Protein AF-A0A7V4ZW72-F1 (afdb_monomer)

pLDDT: mean 87.63, std 11.14, range [35.91, 98.38]

Mean predicted aligned error: 6.46 Å

Foldseek 3Di:
DPDPDDWDKDKAWAQDDPVAPGTWIAIWTPVLVVVLVVPPPDPQDPDPVRFPDQDWDKAAFCPLCNRQWIFIDGTPPDPQFHADLQRIFGIPQVVLVVCVVVCVVVVHISGAADPVRDGNSQVLVLSLCQCCVVLVVADNPKHKDAQDAFPVRDTFGIWTDDPDLAIETEHEDADDLVVLLVRLVVQLVVLVRSCVVSVHDSPPVVRTAGEYEYQDDNPDVSVVSCVVRVYHYHHDHSRVSRRRD

Solvent-accessible surface area (backbone atoms only — not comparable to full-atom values): 13855 Å² total; per-residue (Å²): 134,83,72,98,69,84,87,57,71,48,75,47,80,41,72,56,49,99,87,46,97,53,68,46,34,38,47,28,34,56,66,48,54,49,51,57,60,69,66,54,78,66,88,65,50,99,45,77,88,54,46,90,44,86,41,78,47,77,48,71,30,63,47,90,59,60,65,43,33,28,36,65,44,58,43,74,59,67,84,85,64,42,77,55,55,82,35,25,21,54,45,68,37,65,67,24,61,78,42,39,73,61,34,52,75,71,74,47,45,48,36,39,37,44,92,81,71,52,40,40,37,48,54,47,49,48,52,45,47,56,73,40,38,51,81,72,78,39,54,86,82,43,46,57,37,72,59,40,68,47,96,89,68,50,66,42,51,31,38,36,40,46,101,63,85,35,38,34,31,36,25,72,35,70,61,59,39,70,48,42,41,52,30,45,57,48,20,56,54,44,35,53,51,53,23,62,77,69,71,48,62,86,84,46,60,92,42,48,39,23,28,31,39,22,53,46,77,42,53,69,71,31,50,55,51,24,58,76,67,66,35,48,80,42,67,42,60,51,58,68,69,47,41,70,102

Nearest PDB structures (foldseek):
  2vld-assembly1_B  TM=4.759E-01  e=1.833E-04  Pyrococcus abyssi
  5gkh-assembly1_B  TM=4.289E-01  e=9.813E-04  Thermococcus kodakarensis KOD1
  3dnx-assembly1_A-2  TM=7.140E-01  e=1.257E-01  Ruegeria pomeroyi
  8y1j-assembly1_B-2  TM=3.472E-01  e=2.230E+00  Pseudomonas aeruginosa PAO1
  8y1j-assembly1_A-2  TM=3.516E-01  e=2.669E+00  Pseudomonas aeruginosa PAO1

Secondary structure (DSSP, 8-state):
---SS---EEEEEE---TT-SS-EEEEEEHHHHHHHHHT---SS-SSGGG-S---EEEEE--STTSSSEEEEEETTPPTT----GGGEEESS-HHHHHTHHHHHHTT--TTTB-TTS-BHHHHHHHHHHHH-GGGGT--TT-EEEEEEE-TTS-EEEEEEE-SSS-EEEEEEE-S-HHHHHHHHHHHHHHHHHHHHHHT--TT-TTSEEEEEEESS--HHHHHHHHHHTT-EEEE--HHHHH---

Structure (mmCIF, N/CA/C/O backbone):
data_AF-A0A7V4ZW72-F1
#
_entry.id   AF-A0A7V4ZW72-F1
#
loop_
_atom_site.group_PDB
_atom_site.id
_atom_site.type_symbol
_atom_site.label_atom_id
_atom_site.label_alt_id
_atom_site.label_comp_id
_atom_site.label_asym_id
_atom_site.label_entity_id
_atom_site.label_seq_id
_atom_site.pdbx_PDB_ins_code
_atom_site.Cartn_x
_atom_site.Cartn_y
_atom_site.Cartn_z
_atom_site.occupancy
_atom_site.B_iso_or_equiv
_atom_site.auth_seq_id
_atom_site.auth_comp_id
_atom_site.auth_asym_id
_atom_site.auth_atom_id
_atom_site.pdbx_PDB_model_num
ATOM 1 N N . MET A 1 1 ? -7.185 25.813 23.900 1.00 35.91 1 MET A N 1
ATOM 2 C CA . MET A 1 1 ? -5.746 25.493 24.014 1.00 35.91 1 MET A CA 1
ATOM 3 C C . MET A 1 1 ? -5.657 24.265 24.909 1.00 35.91 1 MET A C 1
ATOM 5 O O . MET A 1 1 ? -5.829 24.406 26.109 1.00 35.91 1 MET A O 1
ATOM 9 N N . ILE A 1 2 ? -5.572 23.063 24.335 1.00 45.03 2 ILE A N 1
ATOM 10 C CA . ILE A 1 2 ? -5.360 21.838 25.125 1.00 45.03 2 ILE A CA 1
ATOM 11 C C . ILE A 1 2 ? -3.854 21.776 25.425 1.00 45.03 2 ILE A C 1
ATOM 13 O O . ILE A 1 2 ? -3.045 22.105 24.560 1.00 45.03 2 ILE A O 1
ATOM 17 N N . ASN A 1 3 ? -3.528 21.510 26.687 1.00 41.22 3 ASN A N 1
ATOM 18 C CA . ASN A 1 3 ? -2.258 21.771 27.367 1.00 41.22 3 ASN A CA 1
ATOM 19 C C . ASN A 1 3 ? -0.991 21.309 26.619 1.00 41.22 3 ASN A C 1
ATOM 21 O O . ASN A 1 3 ? -0.925 20.194 26.116 1.00 41.22 3 ASN A O 1
ATOM 25 N N . ARG A 1 4 ? 0.058 22.147 26.642 1.00 44.22 4 ARG A N 1
ATOM 26 C CA . ARG A 1 4 ? 1.432 21.846 26.177 1.00 44.22 4 ARG A CA 1
ATOM 27 C C . ARG A 1 4 ? 2.248 21.054 27.215 1.00 44.22 4 ARG A C 1
ATOM 29 O O . ARG A 1 4 ? 3.428 21.323 27.420 1.00 44.22 4 ARG A O 1
ATOM 36 N N . GLY A 1 5 ? 1.620 20.122 27.917 1.00 52.81 5 GLY A N 1
ATOM 37 C CA . GLY A 1 5 ? 2.275 19.358 28.971 1.00 52.81 5 GLY A CA 1
ATOM 38 C C . GLY A 1 5 ? 1.526 18.062 29.204 1.00 52.81 5 GLY A C 1
ATOM 39 O O . GLY A 1 5 ? 0.363 18.114 29.581 1.00 52.81 5 GLY A O 1
ATOM 40 N N . GLU A 1 6 ? 2.233 16.955 28.971 1.00 59.50 6 GLU A N 1
ATOM 41 C CA . GLU A 1 6 ? 1.800 15.550 29.012 1.00 59.50 6 GLU A CA 1
ATOM 42 C C . GLU A 1 6 ? 1.130 15.031 27.726 1.00 59.50 6 GLU A C 1
ATOM 44 O O . GLU A 1 6 ? 0.118 15.534 27.246 1.00 59.50 6 GLU A O 1
ATOM 49 N N . PHE A 1 7 ? 1.767 14.015 27.136 1.00 65.12 7 PHE A N 1
ATOM 50 C CA . PHE A 1 7 ? 1.354 13.361 25.900 1.00 65.12 7 PHE A CA 1
ATOM 51 C C . PHE A 1 7 ? 0.542 12.112 26.248 1.00 65.12 7 PHE A C 1
ATOM 53 O O . PHE A 1 7 ? 1.044 11.216 26.930 1.00 65.12 7 PHE A O 1
ATOM 60 N N . TYR A 1 8 ? -0.707 12.048 25.792 1.00 79.88 8 TYR A N 1
ATOM 61 C CA . TYR A 1 8 ? -1.598 10.931 26.092 1.00 79.88 8 TYR A CA 1
ATOM 62 C C . TYR A 1 8 ? -1.521 9.884 24.981 1.00 79.88 8 TYR A C 1
ATOM 64 O O . TYR A 1 8 ? -1.954 10.121 23.850 1.00 79.88 8 TYR A O 1
ATOM 72 N N . TYR A 1 9 ? -0.972 8.721 25.325 1.00 87.19 9 TYR A N 1
ATOM 73 C CA . TYR A 1 9 ? -1.131 7.504 24.540 1.00 87.19 9 TYR A CA 1
ATOM 74 C C . TYR A 1 9 ? -2.419 6.798 24.959 1.00 87.19 9 TYR A C 1
ATOM 76 O O . TYR A 1 9 ? -2.704 6.655 26.149 1.00 87.19 9 TYR A O 1
ATOM 84 N N . TYR A 1 10 ? -3.163 6.305 23.980 1.00 89.50 10 TYR A N 1
ATOM 85 C CA . TYR A 1 10 ? -4.206 5.315 24.181 1.00 89.50 10 TYR A CA 1
ATOM 86 C C . TYR A 1 10 ? -3.627 3.935 23.915 1.00 89.50 10 TYR A C 1
ATOM 88 O O . TYR A 1 10 ? -2.942 3.726 22.914 1.00 89.50 10 TYR A O 1
ATOM 96 N N . VAL A 1 11 ? -3.921 2.996 24.812 1.00 92.25 11 VAL A N 1
ATOM 97 C CA . VAL A 1 11 ? -3.608 1.580 24.628 1.00 92.25 11 VAL A CA 1
ATOM 98 C C . VAL A 1 11 ? -4.922 0.820 24.604 1.00 92.25 11 VAL A C 1
ATOM 100 O O . VAL A 1 11 ? -5.643 0.772 25.600 1.00 92.25 11 VAL A O 1
ATOM 103 N N . PHE A 1 12 ? -5.232 0.225 23.461 1.00 93.06 12 PHE A N 1
ATOM 104 C CA . PHE A 1 12 ? -6.397 -0.628 23.293 1.00 93.06 12 PHE A CA 1
ATOM 105 C C . PHE A 1 12 ? -5.958 -2.079 23.425 1.00 93.06 12 PHE A C 1
ATOM 107 O O . PHE A 1 12 ? -5.279 -2.600 22.542 1.00 93.06 12 PHE A O 1
ATOM 114 N N . ALA A 1 13 ? -6.336 -2.726 24.527 1.00 92.81 13 ALA A N 1
ATOM 115 C CA . ALA A 1 13 ? -6.187 -4.167 24.671 1.00 92.81 13 ALA A CA 1
ATOM 116 C C . ALA A 1 13 ? -7.267 -4.874 23.843 1.00 92.81 13 ALA A C 1
ATOM 118 O O . ALA A 1 13 ? -8.454 -4.567 23.967 1.00 92.81 13 ALA A O 1
ATOM 119 N N . ILE A 1 14 ? -6.854 -5.823 23.007 1.00 93.12 14 ILE A N 1
ATOM 120 C CA . ILE A 1 14 ? -7.730 -6.593 22.127 1.00 93.12 14 ILE A CA 1
ATOM 121 C C . ILE A 1 14 ? -7.591 -8.060 22.546 1.00 93.12 14 ILE A C 1
ATOM 123 O O . ILE A 1 14 ? -6.702 -8.761 22.056 1.00 93.12 14 ILE A O 1
ATOM 127 N N . PRO A 1 15 ? -8.402 -8.521 23.516 1.00 90.31 15 PRO A N 1
ATOM 128 C CA . PRO A 1 15 ? -8.274 -9.868 24.043 1.00 90.31 15 PRO A CA 1
ATOM 129 C C . PRO A 1 15 ? -8.603 -10.903 22.970 1.00 90.31 15 PRO A C 1
ATOM 131 O O . PRO A 1 15 ? -9.441 -10.688 22.087 1.00 90.31 15 PRO A O 1
ATOM 134 N N . LYS A 1 16 ? -7.974 -12.066 23.091 1.00 87.81 16 LYS A N 1
ATOM 135 C CA . LYS A 1 16 ? -8.224 -13.242 22.277 1.00 87.81 16 LYS A CA 1
ATOM 136 C C . LYS A 1 16 ? -9.682 -13.657 22.432 1.00 87.81 16 LYS A C 1
ATOM 138 O O . LYS A 1 16 ? -10.078 -14.296 23.404 1.00 87.81 16 LYS A O 1
ATOM 143 N N . GLY A 1 17 ? -10.483 -13.310 21.435 1.00 80.06 17 GLY A N 1
ATOM 144 C CA . GLY A 1 17 ? -11.796 -13.904 21.233 1.00 80.06 17 GLY A CA 1
ATOM 145 C C . GLY A 1 17 ? -11.695 -15.239 20.495 1.00 80.06 17 GLY A C 1
ATOM 146 O O . GLY A 1 17 ? -10.620 -15.671 20.080 1.00 80.06 17 GLY A O 1
ATOM 147 N N . HIS A 1 18 ? -12.845 -15.853 20.217 1.00 75.31 18 HIS A N 1
ATOM 148 C CA . HIS A 1 18 ? -12.927 -17.020 19.326 1.00 75.31 18 HIS A CA 1
ATOM 149 C C . HIS A 1 18 ? -12.376 -16.752 17.913 1.00 75.31 18 HIS A C 1
ATOM 151 O O . HIS A 1 18 ? -12.072 -17.688 17.179 1.00 75.31 18 HIS A O 1
ATOM 157 N N . ALA A 1 19 ? -12.264 -15.479 17.530 1.00 77.75 19 ALA A N 1
ATOM 158 C CA . ALA A 1 19 ? -11.923 -15.040 16.187 1.00 77.75 19 ALA A CA 1
ATOM 159 C C . ALA A 1 19 ? -10.424 -14.776 15.946 1.00 77.75 19 ALA A C 1
ATOM 161 O O . ALA A 1 19 ? -10.071 -14.586 14.782 1.00 77.75 19 ALA A O 1
ATOM 162 N N . HIS A 1 20 ? -9.577 -14.746 16.988 1.00 85.94 20 HIS A N 1
ATOM 163 C CA . HIS A 1 20 ? -8.164 -14.334 16.900 1.00 85.94 20 HIS A CA 1
ATOM 164 C C . HIS A 1 20 ? -7.215 -15.405 17.447 1.00 85.94 20 HIS A C 1
ATOM 166 O O . HIS A 1 20 ? -7.566 -16.156 18.365 1.00 85.94 20 HIS A O 1
ATOM 172 N N . ARG A 1 21 ? -5.987 -15.488 16.920 1.00 89.44 21 ARG A N 1
ATOM 173 C CA . ARG A 1 21 ? -5.022 -16.515 17.367 1.00 89.44 21 ARG A CA 1
ATOM 174 C C . ARG A 1 21 ? -4.448 -16.221 18.754 1.00 89.44 21 ARG A C 1
ATOM 176 O O . ARG A 1 21 ? -4.155 -17.163 19.502 1.00 89.44 21 ARG A O 1
ATOM 183 N N . ARG A 1 22 ? -4.320 -14.941 19.113 1.00 93.62 22 ARG A N 1
ATOM 184 C CA . ARG A 1 22 ? -3.733 -14.452 20.371 1.00 93.62 22 ARG A CA 1
ATOM 185 C C . ARG A 1 22 ? -4.327 -13.104 20.794 1.00 93.62 22 ARG A C 1
ATOM 187 O O . ARG A 1 22 ? -5.125 -12.527 20.063 1.00 93.62 22 ARG A O 1
ATOM 194 N N . ASP A 1 23 ? -3.936 -12.644 21.979 1.00 95.00 23 ASP A N 1
ATOM 195 C CA . ASP A 1 23 ? -4.192 -11.274 22.419 1.00 95.00 23 ASP A CA 1
ATOM 196 C C . ASP A 1 23 ? -3.354 -10.305 21.580 1.00 95.00 23 ASP A C 1
ATOM 198 O O . ASP A 1 23 ? -2.205 -10.604 21.239 1.00 95.00 23 ASP A O 1
ATOM 202 N N . HIS A 1 24 ? -3.922 -9.143 21.285 1.00 95.69 24 HIS A N 1
ATOM 203 C CA . HIS A 1 24 ? -3.252 -8.064 20.572 1.00 95.69 24 HIS A CA 1
ATOM 204 C C . HIS A 1 24 ? -3.433 -6.740 21.303 1.00 95.69 24 HIS A C 1
ATOM 206 O O . HIS A 1 24 ? -4.264 -6.604 22.207 1.00 95.69 24 HIS A O 1
ATOM 212 N N . TYR A 1 25 ? -2.681 -5.733 20.880 1.00 94.88 25 TYR A N 1
ATOM 213 C CA . TYR A 1 25 ? -2.920 -4.361 21.305 1.00 94.88 25 TYR A CA 1
ATOM 214 C C . TYR A 1 25 ? -2.681 -3.360 20.179 1.00 94.88 25 TYR A C 1
ATOM 216 O O . TYR A 1 25 ? -1.981 -3.637 19.207 1.00 94.88 25 TYR A O 1
ATOM 224 N N . LEU A 1 26 ? -3.247 -2.168 20.336 1.00 94.75 26 LEU A N 1
ATOM 225 C CA . LEU A 1 26 ? -2.936 -0.998 19.521 1.00 94.75 26 LEU A CA 1
ATOM 226 C C . LEU A 1 26 ? -2.542 0.150 20.442 1.00 94.75 26 LEU A C 1
ATOM 228 O O . LEU A 1 26 ? -3.279 0.465 21.378 1.00 94.75 26 LEU A O 1
ATOM 232 N N . ILE A 1 27 ? -1.412 0.787 20.151 1.00 93.25 27 ILE A N 1
ATOM 233 C CA . ILE A 1 27 ? -1.001 2.039 20.782 1.00 93.25 27 ILE A CA 1
ATOM 234 C C . ILE A 1 27 ? -1.144 3.166 19.767 1.00 93.25 27 ILE A C 1
ATOM 236 O O . ILE A 1 27 ? -0.642 3.072 18.649 1.00 93.25 27 ILE A O 1
ATOM 240 N N . CYS A 1 28 ? -1.802 4.251 20.146 1.00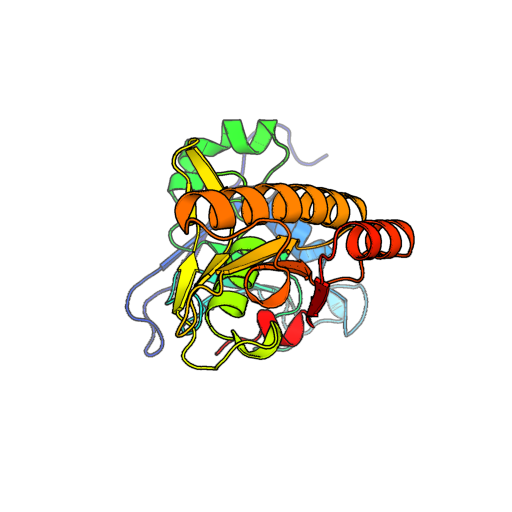 92.19 28 CYS A N 1
ATOM 241 C CA . CYS A 1 28 ? -1.867 5.457 19.328 1.00 92.19 28 CYS A CA 1
ATOM 242 C C . CYS A 1 28 ? -1.850 6.701 20.209 1.00 92.19 28 CYS A C 1
ATOM 244 O O . CYS A 1 28 ? -2.156 6.642 21.399 1.00 92.19 28 CYS A O 1
ATOM 246 N N . ASP A 1 29 ? -1.489 7.836 19.629 1.00 89.75 29 ASP A N 1
ATOM 247 C CA . ASP A 1 29 ? -1.543 9.111 20.329 1.00 89.75 29 ASP A CA 1
ATOM 248 C C . ASP A 1 29 ? -2.902 9.804 20.190 1.00 89.75 29 ASP A C 1
ATOM 250 O O . ASP A 1 29 ? -3.737 9.449 19.353 1.00 89.75 29 ASP A O 1
ATOM 254 N N . TYR A 1 30 ? -3.139 10.792 21.050 1.00 88.69 30 TYR A N 1
ATOM 255 C CA . TYR A 1 30 ? -4.374 11.571 21.037 1.00 88.69 30 TYR A CA 1
ATOM 256 C C . TYR A 1 30 ? -4.639 12.281 19.706 1.00 88.69 30 TYR A C 1
ATOM 258 O O . TYR A 1 30 ? -5.795 12.358 19.286 1.00 88.69 30 TYR A O 1
ATOM 266 N N . LEU A 1 31 ? -3.601 12.799 19.043 1.00 88.12 31 LEU A N 1
ATOM 267 C CA . LEU A 1 31 ? -3.779 13.497 17.772 1.00 88.12 31 LEU A CA 1
ATOM 268 C C . LEU A 1 31 ? -4.248 12.521 16.695 1.00 88.12 31 LEU A C 1
ATOM 270 O O . LEU A 1 31 ? -5.192 12.831 15.981 1.00 88.12 31 LEU A O 1
ATOM 274 N N . GLN A 1 32 ? -3.715 11.301 16.690 1.00 90.44 32 GLN A N 1
ATOM 275 C CA . GLN A 1 32 ? -4.168 10.259 15.784 1.00 90.44 32 GLN A CA 1
ATOM 276 C C . GLN A 1 32 ? -5.644 9.905 15.967 1.00 90.44 32 GLN A C 1
ATOM 278 O O . GLN A 1 32 ? -6.386 9.792 14.990 1.00 90.44 32 GLN A O 1
ATOM 283 N N . VAL A 1 33 ? -6.077 9.714 17.218 1.00 89.62 33 VAL A N 1
ATOM 284 C CA . VAL A 1 33 ? -7.489 9.430 17.511 1.00 89.62 33 VAL A CA 1
ATOM 285 C C . VAL A 1 33 ? -8.349 10.599 17.049 1.00 89.62 33 VAL A C 1
ATOM 287 O O . VAL A 1 33 ? -9.372 10.386 16.406 1.00 89.62 33 VAL A O 1
ATOM 290 N N . ARG A 1 34 ? -7.924 11.834 17.329 1.00 87.56 34 ARG A N 1
ATOM 291 C CA . ARG A 1 34 ? -8.625 13.037 16.877 1.00 87.56 34 ARG A CA 1
ATOM 292 C C . ARG A 1 34 ? -8.750 13.073 15.355 1.00 87.56 34 ARG A C 1
ATOM 294 O O . ARG A 1 34 ? -9.844 13.349 14.875 1.00 87.56 34 ARG A O 1
ATOM 301 N N . ASP A 1 35 ? -7.689 12.783 14.615 1.00 89.62 35 ASP A N 1
ATOM 302 C CA . ASP A 1 35 ? -7.711 12.814 13.152 1.00 89.62 35 ASP A CA 1
ATOM 303 C C . ASP A 1 35 ? -8.664 11.758 12.586 1.00 89.62 35 ASP A C 1
ATOM 305 O O . ASP A 1 35 ? -9.499 12.078 11.740 1.00 89.62 35 ASP A O 1
ATOM 309 N N . TRP A 1 36 ? -8.657 10.537 13.133 1.00 90.38 36 TRP A N 1
ATOM 310 C CA . TRP A 1 36 ? -9.634 9.510 12.756 1.00 90.38 36 TRP A CA 1
ATOM 311 C C . TRP A 1 36 ? -11.072 9.936 13.049 1.00 90.38 36 TRP A C 1
ATOM 313 O O . TRP A 1 36 ? -11.954 9.738 12.214 1.00 90.38 36 TRP A O 1
ATOM 323 N N . VAL A 1 37 ? -11.317 10.546 14.211 1.00 85.31 37 VAL A N 1
ATOM 324 C CA . VAL A 1 37 ? -12.642 11.058 14.591 1.00 85.31 37 VAL A CA 1
ATOM 325 C C . VAL A 1 37 ? -13.091 12.185 13.663 1.00 85.31 37 VAL A C 1
ATOM 327 O O . VAL A 1 37 ? -14.268 12.257 13.331 1.00 85.31 37 VAL A O 1
ATOM 330 N N . LEU A 1 38 ? -12.183 13.056 13.222 1.00 84.75 38 LEU A N 1
ATOM 331 C CA . LEU A 1 38 ? -12.505 14.146 12.297 1.00 84.75 38 LEU A CA 1
ATOM 332 C C . LEU A 1 38 ? -12.740 13.657 10.861 1.00 84.75 38 LEU A C 1
ATOM 334 O O . LEU A 1 38 ? -13.494 14.290 10.128 1.00 84.75 38 LEU A O 1
ATOM 338 N N . GLU A 1 39 ? -12.146 12.528 10.471 1.00 86.38 39 GLU A N 1
ATOM 339 C CA . GLU A 1 39 ? -12.379 11.878 9.174 1.00 86.38 39 GLU A CA 1
ATOM 340 C C . GLU A 1 39 ? -13.722 11.127 9.104 1.00 86.38 39 GLU A C 1
ATOM 342 O O . GLU A 1 39 ? -14.138 10.679 8.034 1.00 86.38 39 GLU A O 1
ATOM 347 N N . PHE A 1 40 ? -14.417 10.978 10.237 1.00 78.06 40 PHE A N 1
ATOM 348 C CA . PHE A 1 40 ? -15.747 10.373 10.309 1.00 78.06 40 PHE A CA 1
ATOM 349 C C . PHE A 1 40 ? -16.689 11.057 9.311 1.00 78.06 40 PHE A C 1
ATOM 351 O O . PHE A 1 40 ? -17.122 12.193 9.520 1.00 78.06 40 PHE A O 1
ATOM 358 N N . ALA A 1 41 ? -17.006 10.368 8.206 1.00 65.38 41 ALA A N 1
ATOM 359 C CA . ALA A 1 41 ? -18.058 10.831 7.314 1.00 65.38 41 ALA A CA 1
ATOM 360 C C . ALA A 1 41 ? -19.369 10.543 8.003 1.00 65.38 41 ALA A C 1
ATOM 362 O O . ALA A 1 41 ? -19.807 9.404 8.062 1.00 65.38 41 ALA A O 1
ATOM 363 N N . ASP A 1 42 ? -19.943 11.610 8.509 1.00 66.62 42 ASP A N 1
ATOM 364 C CA . ASP A 1 42 ? -21.162 11.661 9.266 1.00 66.62 42 ASP A CA 1
ATOM 365 C C . ASP A 1 42 ? -22.389 11.135 8.485 1.00 66.62 42 ASP A C 1
ATOM 367 O O . ASP A 1 42 ? -22.925 11.851 7.632 1.00 66.62 42 ASP A O 1
ATOM 371 N N . PRO A 1 43 ? -22.866 9.901 8.758 1.00 65.00 43 PRO A N 1
ATOM 372 C CA . PRO A 1 43 ? -24.025 9.367 8.054 1.00 65.00 43 PRO A CA 1
ATOM 373 C C . PRO A 1 43 ? -25.368 9.892 8.594 1.00 65.00 43 PRO A C 1
ATOM 375 O O . PRO A 1 43 ? -26.388 9.655 7.950 1.00 65.00 43 PRO A O 1
ATOM 378 N N . LEU A 1 44 ? -25.402 10.564 9.758 1.00 67.44 44 LEU A N 1
ATOM 379 C CA . LEU A 1 44 ? -26.644 10.880 10.492 1.00 67.44 44 LEU A CA 1
ATOM 380 C C . LEU A 1 44 ? -26.785 12.351 10.949 1.00 67.44 44 LEU A C 1
ATOM 382 O O . LEU A 1 44 ? -27.856 12.728 11.419 1.00 67.44 44 LEU A O 1
ATOM 386 N N . GLY A 1 45 ? -25.762 13.194 10.808 1.00 65.50 45 GLY A N 1
ATOM 387 C CA . GLY A 1 45 ? -25.721 14.605 11.219 1.00 65.50 45 GLY A CA 1
ATOM 388 C C . GLY A 1 45 ? -24.513 14.970 12.111 1.00 65.50 45 GLY A C 1
ATOM 389 O O . GLY A 1 45 ? -24.088 14.195 12.966 1.00 65.50 45 GLY A O 1
ATOM 390 N N . LYS A 1 46 ? -23.945 16.180 11.930 1.00 62.75 46 LYS A N 1
ATOM 391 C CA . LYS A 1 46 ? -22.602 16.577 12.438 1.00 62.75 46 LYS A CA 1
ATOM 392 C C . LYS A 1 46 ? -22.521 16.770 13.957 1.00 62.75 46 LYS A C 1
ATOM 394 O O . LYS A 1 46 ? -21.531 17.277 14.480 1.00 62.75 46 LYS A O 1
ATOM 399 N N . ASP A 1 47 ? -23.587 16.423 14.659 1.00 67.44 47 ASP A N 1
ATOM 400 C CA . ASP A 1 47 ? -23.725 16.549 16.099 1.00 67.44 47 ASP A CA 1
ATOM 401 C C . ASP A 1 47 ? -23.714 15.146 16.713 1.00 67.44 47 ASP A C 1
ATOM 403 O O . ASP A 1 47 ? -24.477 14.287 16.276 1.00 67.44 47 ASP A O 1
ATOM 407 N N . HIS A 1 48 ? -22.903 14.935 17.756 1.00 64.62 48 HIS A N 1
ATOM 408 C CA . HIS A 1 48 ? -22.871 13.712 18.571 1.00 64.62 48 HIS A CA 1
ATOM 409 C C . HIS A 1 48 ? -24.262 13.222 19.004 1.00 64.62 48 HIS A C 1
ATOM 411 O O . HIS A 1 48 ? -24.461 12.026 19.181 1.00 64.62 48 HIS A O 1
ATOM 417 N N . LYS A 1 49 ? -25.241 14.126 19.138 1.00 70.25 49 LYS A N 1
ATOM 418 C CA . LYS A 1 49 ? -26.641 13.793 19.456 1.00 70.25 49 LYS A CA 1
ATOM 419 C C . LYS A 1 49 ? -27.375 13.027 18.353 1.00 70.25 49 LYS A C 1
ATOM 421 O O . LYS A 1 49 ? -28.411 12.428 18.624 1.00 70.25 49 LYS A O 1
ATOM 426 N N . SER A 1 50 ? -26.871 13.081 17.124 1.00 73.00 50 SER A N 1
ATOM 427 C CA . SER A 1 50 ? -27.457 12.412 15.955 1.00 73.00 50 SER A CA 1
ATOM 428 C C . SER A 1 50 ? -27.067 10.936 15.878 1.00 73.00 50 SER A C 1
ATOM 430 O O . SER A 1 50 ? -27.634 10.197 15.077 1.00 73.00 50 SER A O 1
ATOM 432 N N . HIS A 1 51 ? -26.122 10.509 16.720 1.00 70.38 51 HIS A N 1
ATOM 433 C CA . HIS A 1 51 ? -25.536 9.176 16.697 1.00 70.38 51 HIS A CA 1
ATOM 434 C C . HIS A 1 51 ? -25.917 8.413 17.961 1.00 70.38 51 HIS A C 1
ATOM 436 O O . HIS A 1 51 ? -25.830 8.936 19.074 1.00 70.38 51 HIS A O 1
ATOM 442 N N . LYS A 1 52 ? -26.377 7.174 17.793 1.00 72.19 52 LYS A N 1
ATOM 443 C CA . LYS A 1 52 ? -26.849 6.328 18.898 1.00 72.19 52 LYS A CA 1
ATOM 444 C C . LYS A 1 52 ? -25.700 5.596 19.577 1.00 72.19 52 LYS A C 1
ATOM 446 O O . LYS A 1 52 ? -25.737 5.433 20.795 1.00 72.19 52 LYS A O 1
ATOM 451 N N . ASP A 1 53 ? -24.683 5.192 18.819 1.00 70.12 53 ASP A N 1
ATOM 452 C CA . ASP A 1 53 ? -23.508 4.498 19.328 1.00 70.12 53 ASP A CA 1
ATOM 453 C C . ASP A 1 53 ? -22.235 5.302 19.040 1.00 70.12 53 ASP A C 1
ATOM 455 O O . ASP A 1 53 ? -21.575 5.166 18.016 1.00 70.12 53 ASP A O 1
ATOM 459 N N . TRP A 1 54 ? -21.804 6.104 20.015 1.00 75.06 54 TRP A N 1
ATOM 460 C CA . TRP A 1 54 ? -20.499 6.774 19.970 1.00 75.06 54 TRP A CA 1
ATOM 461 C C . TRP A 1 54 ? -19.375 5.830 20.420 1.00 75.06 54 TRP A C 1
ATOM 463 O O . TRP A 1 54 ? -18.733 6.032 21.452 1.00 75.06 54 TRP A O 1
ATOM 473 N N . ARG A 1 55 ? -19.193 4.723 19.688 1.00 80.44 55 ARG A N 1
ATOM 474 C CA . ARG A 1 55 ? -18.267 3.640 20.054 1.00 80.44 55 ARG A CA 1
ATOM 475 C C . ARG A 1 55 ? -17.075 3.574 19.110 1.00 80.44 55 ARG A C 1
ATOM 477 O O . ARG A 1 55 ? -17.235 3.536 17.893 1.00 80.44 55 ARG A O 1
ATOM 484 N N . ALA A 1 56 ? -15.884 3.478 19.692 1.00 85.44 56 ALA A N 1
ATOM 485 C CA . ALA A 1 56 ? -14.699 3.032 18.976 1.00 85.44 56 ALA A CA 1
ATOM 486 C C . ALA A 1 56 ? -14.697 1.504 18.890 1.00 85.44 56 ALA A C 1
ATOM 488 O O . ALA A 1 56 ? -14.993 0.819 19.872 1.00 85.44 56 ALA A O 1
ATOM 489 N N . SER A 1 57 ? -14.323 0.966 17.737 1.00 88.94 57 SER A N 1
ATOM 490 C CA . SER A 1 57 ? -14.112 -0.471 17.566 1.00 88.94 57 SER A CA 1
ATOM 491 C C . SER A 1 57 ? -12.908 -0.724 16.677 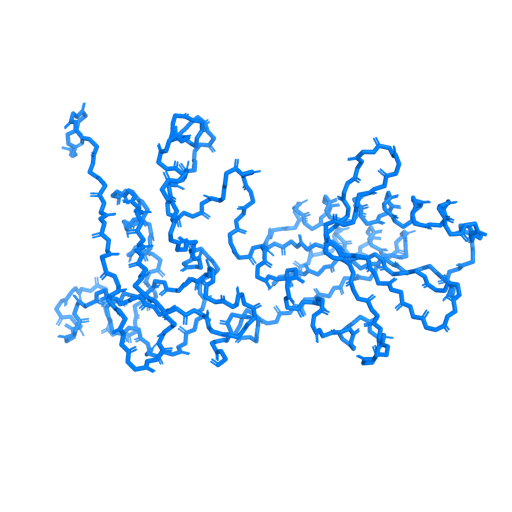1.00 88.94 57 SER A C 1
ATOM 493 O O . SER A 1 57 ? -12.752 -0.064 15.651 1.00 88.94 57 SER A O 1
ATOM 495 N N . ILE A 1 58 ? -12.092 -1.706 17.049 1.00 91.75 58 ILE A N 1
ATOM 496 C CA . ILE A 1 58 ? -10.919 -2.124 16.284 1.00 91.75 58 ILE A CA 1
ATOM 497 C C . ILE A 1 58 ? -11.200 -3.512 15.722 1.00 91.75 58 ILE A C 1
ATOM 499 O O . ILE A 1 58 ? -11.517 -4.433 16.472 1.00 91.75 58 ILE A O 1
ATOM 503 N N . THR A 1 59 ? -11.100 -3.657 14.403 1.00 92.25 59 THR A N 1
ATOM 504 C CA . THR A 1 59 ? -11.307 -4.941 13.719 1.00 92.25 59 THR A CA 1
ATOM 505 C C . THR A 1 59 ? -9.982 -5.444 13.172 1.00 92.25 59 THR A C 1
ATOM 507 O O . THR A 1 59 ? -9.388 -4.782 12.330 1.00 92.25 59 THR A O 1
ATOM 510 N N . ILE A 1 60 ? -9.513 -6.600 13.639 1.00 92.88 60 ILE A N 1
ATOM 511 C CA . ILE A 1 60 ? -8.256 -7.206 13.174 1.00 92.88 60 ILE A CA 1
ATOM 512 C C . ILE A 1 60 ? -8.463 -7.846 11.795 1.00 92.88 60 ILE A C 1
ATOM 514 O O . ILE A 1 60 ? -9.413 -8.608 11.604 1.00 92.88 60 ILE A O 1
ATOM 518 N N . ASP A 1 61 ? -7.555 -7.579 10.853 1.00 91.75 61 ASP A N 1
ATOM 519 C CA . ASP A 1 61 ? -7.511 -8.282 9.570 1.00 91.75 61 ASP A CA 1
ATOM 520 C C . ASP A 1 61 ? -6.901 -9.672 9.743 1.00 91.75 61 ASP A C 1
ATOM 522 O O . ASP A 1 61 ? -5.775 -9.829 10.213 1.00 91.75 61 ASP A O 1
ATOM 526 N N . ARG A 1 62 ? -7.633 -10.693 9.307 1.00 89.19 62 ARG A N 1
ATOM 527 C CA . ARG A 1 62 ? -7.238 -12.102 9.421 1.00 89.19 62 ARG A CA 1
ATOM 528 C C . ARG A 1 62 ? -6.879 -12.727 8.076 1.00 89.19 62 ARG A C 1
ATOM 530 O O . ARG A 1 62 ? -6.392 -13.856 8.057 1.00 89.19 62 ARG A O 1
ATOM 537 N N . GLY A 1 63 ? -7.115 -12.013 6.979 1.00 89.00 63 GLY A N 1
ATOM 538 C CA . GLY A 1 63 ? -6.836 -12.481 5.631 1.00 89.00 63 GLY A CA 1
ATOM 539 C C . GLY A 1 63 ? -5.485 -11.983 5.148 1.00 89.00 63 GLY A C 1
ATOM 540 O O . GLY A 1 63 ? -4.458 -12.596 5.444 1.00 89.00 63 GLY A O 1
ATOM 541 N N . ILE A 1 64 ? -5.494 -10.862 4.424 1.00 88.25 64 ILE A N 1
ATOM 542 C CA . ILE A 1 64 ? -4.346 -10.348 3.665 1.00 88.25 64 ILE A CA 1
ATOM 543 C C . ILE A 1 64 ? -3.113 -10.166 4.562 1.00 88.25 64 ILE A C 1
ATOM 545 O O . ILE A 1 64 ? -2.036 -10.662 4.229 1.00 88.25 64 ILE A O 1
ATOM 549 N N . SER A 1 65 ? -3.262 -9.521 5.724 1.00 89.19 65 SER A N 1
ATOM 550 C CA . SER A 1 65 ? -2.140 -9.211 6.626 1.00 89.19 65 SER A CA 1
ATOM 551 C C . SER A 1 65 ? -1.830 -10.288 7.673 1.00 89.19 65 SER A C 1
ATOM 553 O O . SER A 1 65 ? -0.815 -10.178 8.363 1.00 89.19 65 SER A O 1
ATOM 555 N N . LYS A 1 66 ? -2.658 -11.338 7.796 1.00 90.44 66 LYS A N 1
ATOM 556 C CA . LYS A 1 66 ? -2.507 -12.425 8.787 1.00 90.44 66 LYS A CA 1
ATOM 557 C C . LYS A 1 66 ? -2.365 -11.924 10.237 1.00 90.44 66 LYS A C 1
ATOM 559 O O . LYS A 1 66 ? -1.414 -12.300 10.922 1.00 90.44 66 LYS A O 1
ATOM 564 N N . GLU A 1 67 ? -3.307 -11.105 10.702 1.00 92.44 67 GLU A N 1
ATOM 565 C CA . GLU A 1 67 ? -3.321 -10.516 12.054 1.00 92.44 67 GLU A CA 1
ATOM 566 C C . GLU A 1 67 ? -2.101 -9.621 12.329 1.00 92.44 67 GLU A C 1
ATOM 568 O O . GLU A 1 67 ? -1.509 -9.653 13.406 1.00 92.44 67 GLU A O 1
ATOM 573 N N . ARG A 1 68 ? -1.691 -8.825 11.333 1.00 92.00 68 ARG A N 1
ATOM 574 C CA . ARG A 1 68 ? -0.677 -7.764 11.506 1.00 92.00 68 ARG A CA 1
ATOM 575 C C . ARG A 1 68 ? -1.264 -6.362 11.421 1.00 92.00 68 ARG A C 1
ATOM 577 O O . ARG A 1 68 ? -0.667 -5.421 11.942 1.00 92.00 68 ARG A O 1
ATOM 584 N N . GLN A 1 69 ? -2.426 -6.234 10.788 1.00 93.69 69 GLN A N 1
ATOM 585 C CA . GLN A 1 69 ? -3.136 -4.975 10.627 1.00 93.69 69 GLN A CA 1
ATOM 586 C C . GLN A 1 69 ? -4.526 -5.050 11.252 1.00 93.69 69 GLN A C 1
ATOM 588 O O . GLN A 1 69 ? -5.115 -6.123 11.403 1.00 93.69 69 GLN A O 1
ATOM 593 N N . ALA A 1 70 ? -5.065 -3.889 11.592 1.00 93.50 70 ALA A N 1
ATOM 594 C CA . ALA A 1 70 ? -6.440 -3.718 12.017 1.00 93.50 70 ALA A CA 1
ATOM 595 C C . ALA A 1 70 ? -7.032 -2.441 11.419 1.00 93.50 70 ALA A C 1
ATOM 597 O O . ALA A 1 70 ? -6.317 -1.616 10.857 1.00 93.50 70 ALA A O 1
ATOM 598 N N . TYR A 1 71 ? -8.342 -2.282 11.565 1.00 93.69 71 TYR A N 1
ATOM 599 C CA . TYR A 1 71 ? -9.073 -1.093 11.159 1.00 93.69 71 TYR A CA 1
ATOM 600 C C . TYR A 1 71 ? -9.750 -0.432 12.348 1.00 93.69 71 TYR A C 1
ATOM 602 O O . TYR A 1 71 ? -10.475 -1.094 13.101 1.00 93.69 71 TYR A O 1
ATOM 610 N N . PHE A 1 72 ? -9.534 0.873 12.493 1.00 93.12 72 PHE A N 1
ATOM 611 C CA . PHE A 1 72 ? -10.222 1.698 13.476 1.00 93.12 72 PHE A CA 1
ATOM 612 C C . PHE A 1 72 ? -11.539 2.237 12.903 1.00 93.12 72 PHE A C 1
ATOM 614 O O . PHE A 1 72 ? -11.562 2.962 11.909 1.00 93.12 72 PHE A O 1
ATOM 621 N N . ARG A 1 73 ? -12.649 1.911 13.562 1.00 90.50 73 ARG A N 1
ATOM 622 C CA . ARG A 1 73 ? -13.993 2.419 13.254 1.00 90.50 73 ARG A CA 1
ATOM 623 C C . ARG A 1 73 ? -14.474 3.310 14.394 1.00 90.50 73 ARG A C 1
ATOM 625 O O . ARG A 1 73 ? -14.266 2.974 15.564 1.00 90.50 73 ARG A O 1
ATOM 632 N N . TRP A 1 74 ? -15.172 4.389 14.048 1.00 87.44 74 TRP A N 1
ATOM 633 C CA . TRP A 1 74 ? -15.724 5.339 15.012 1.00 87.44 74 TRP A CA 1
ATOM 634 C C . TRP A 1 74 ? -17.230 5.554 14.830 1.00 87.44 74 TRP A C 1
ATOM 636 O O . TRP A 1 74 ? -17.733 5.597 13.709 1.00 87.44 74 TRP A O 1
ATOM 646 N N . GLY A 1 75 ? -17.945 5.732 15.941 1.00 84.94 75 GLY A N 1
ATOM 647 C CA . GLY A 1 75 ? -19.348 6.146 15.940 1.00 84.94 75 GLY A CA 1
ATOM 648 C C . GLY A 1 75 ? -20.288 5.108 15.320 1.00 84.94 75 GLY A C 1
ATOM 649 O O . GLY A 1 75 ? -20.130 3.903 15.541 1.00 84.94 75 GLY A O 1
ATOM 650 N N . ASP A 1 76 ? -21.235 5.592 14.512 1.00 83.31 76 ASP A N 1
ATOM 651 C CA . ASP A 1 76 ? -22.272 4.809 13.820 1.00 83.31 76 ASP A CA 1
ATOM 652 C C . ASP A 1 76 ? -21.864 4.365 12.398 1.00 83.31 76 ASP A C 1
ATOM 654 O O . ASP A 1 76 ? -22.707 3.957 11.600 1.00 83.31 76 ASP A O 1
ATOM 658 N N . GLU A 1 77 ? -20.572 4.401 12.052 1.00 84.25 77 GLU A N 1
ATOM 659 C CA . GLU A 1 77 ? -20.080 3.866 10.770 1.00 84.25 77 GLU A CA 1
ATOM 660 C C . GLU A 1 77 ? -20.547 2.412 10.548 1.00 84.25 77 GLU A C 1
ATOM 662 O O . GLU A 1 77 ? -20.648 1.642 11.502 1.00 84.25 77 GLU A O 1
ATOM 667 N N . PRO A 1 78 ? -20.826 1.948 9.325 1.00 83.00 78 PRO A N 1
ATOM 668 C CA . PRO A 1 78 ? -21.201 0.550 9.131 1.00 83.00 78 PRO A CA 1
ATOM 669 C C . PRO A 1 78 ? -20.102 -0.412 9.615 1.00 83.00 78 PRO A C 1
ATOM 671 O O . PRO A 1 78 ? -18.928 -0.272 9.269 1.00 83.00 78 PRO A O 1
ATOM 674 N N . ALA A 1 79 ? -20.472 -1.401 10.432 1.00 82.75 79 ALA A N 1
ATOM 675 C CA . ALA A 1 79 ? -19.537 -2.441 10.852 1.00 82.75 79 ALA A CA 1
ATOM 676 C C . ALA A 1 79 ? -19.114 -3.300 9.648 1.00 82.75 79 ALA A C 1
ATOM 678 O O . ALA A 1 79 ? -19.924 -3.601 8.774 1.00 82.75 79 ALA A O 1
ATOM 679 N N . GLY A 1 80 ? -17.841 -3.705 9.606 1.00 81.75 80 GLY A N 1
ATOM 680 C CA . GLY A 1 80 ? -17.306 -4.537 8.522 1.00 81.75 80 GLY A CA 1
ATOM 681 C C . GLY A 1 80 ? -17.017 -3.796 7.211 1.00 81.75 80 GLY A C 1
ATOM 682 O O . GLY A 1 80 ? -16.578 -4.432 6.258 1.00 81.75 80 GLY A O 1
ATOM 683 N N . ILE A 1 81 ? -17.205 -2.473 7.153 1.00 85.75 81 ILE A N 1
ATOM 684 C CA . ILE A 1 81 ? -16.814 -1.657 5.998 1.00 85.75 81 ILE A CA 1
ATOM 685 C C . ILE A 1 81 ? -15.529 -0.906 6.329 1.00 85.75 81 ILE A C 1
ATOM 687 O O . ILE A 1 81 ? -15.487 -0.113 7.267 1.00 85.75 81 ILE A O 1
ATOM 691 N N . TRP A 1 82 ? -14.474 -1.165 5.560 1.00 90.31 82 TRP A N 1
ATOM 692 C CA . TRP A 1 82 ? -13.192 -0.479 5.691 1.00 90.31 82 TRP A CA 1
ATOM 693 C C . TRP A 1 82 ? -13.077 0.519 4.545 1.00 90.31 82 TRP A C 1
ATOM 695 O O . TRP A 1 82 ? -12.979 0.131 3.385 1.00 90.31 82 TRP A O 1
ATOM 705 N N . LYS A 1 83 ? -13.160 1.811 4.865 1.00 88.31 83 LYS A N 1
ATOM 706 C CA . LYS A 1 83 ? -13.252 2.882 3.858 1.00 88.31 83 LYS A CA 1
ATOM 707 C C . LYS A 1 83 ? -12.027 3.789 3.816 1.00 88.31 83 LYS A C 1
ATOM 709 O O . LYS A 1 83 ? -11.693 4.326 2.767 1.00 88.31 83 LYS A O 1
ATOM 714 N N . TYR A 1 84 ? -11.390 3.973 4.965 1.00 90.38 84 TYR A N 1
ATOM 715 C CA . TYR A 1 84 ? -10.389 5.013 5.186 1.00 90.38 84 TYR A CA 1
ATOM 716 C C . TYR A 1 84 ? -8.993 4.395 5.290 1.00 90.38 84 TYR A C 1
ATOM 718 O O . TYR A 1 84 ? -8.710 3.749 6.300 1.00 90.38 84 TYR A O 1
ATOM 726 N N . PRO A 1 85 ? -8.116 4.565 4.282 1.00 91.38 85 PRO A N 1
ATOM 727 C CA . PRO A 1 85 ? -6.759 4.017 4.320 1.00 91.38 85 PRO A CA 1
ATOM 728 C C . PRO A 1 85 ? -5.970 4.460 5.565 1.00 91.38 85 PRO A C 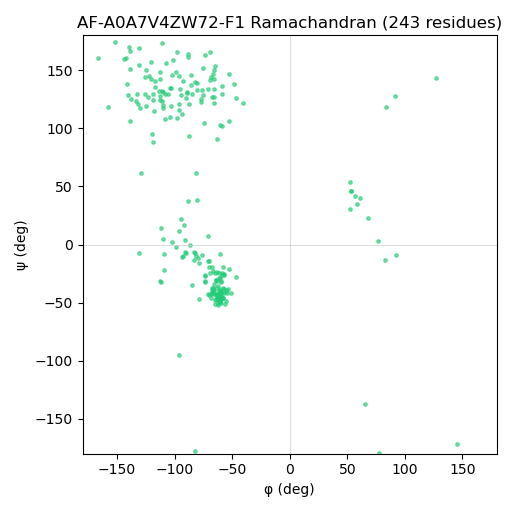1
ATOM 730 O O . PRO A 1 85 ? -5.315 3.648 6.211 1.00 91.38 85 PRO A O 1
ATOM 733 N N . SER A 1 86 ? -6.120 5.721 5.968 1.00 90.56 86 SER A N 1
ATOM 734 C CA . SER A 1 86 ? -5.584 6.331 7.200 1.00 90.56 86 SER A CA 1
ATOM 735 C C . SER A 1 86 ? -5.922 5.579 8.496 1.00 90.56 86 SER A C 1
ATOM 737 O O . SER A 1 86 ? -5.253 5.775 9.510 1.00 90.56 86 SER A O 1
ATOM 739 N N . ARG A 1 87 ? -6.971 4.749 8.495 1.00 91.94 87 ARG A N 1
ATOM 740 C CA . ARG A 1 87 ? -7.454 3.992 9.660 1.00 91.94 87 ARG A CA 1
ATOM 741 C C . ARG A 1 87 ? -7.047 2.528 9.644 1.00 91.94 87 ARG A C 1
ATOM 743 O O . ARG A 1 87 ? -7.437 1.782 10.544 1.00 91.94 87 ARG A O 1
ATOM 750 N N . ILE A 1 88 ? -6.283 2.120 8.636 1.00 93.00 88 ILE A N 1
ATOM 751 C CA . ILE A 1 88 ? -5.544 0.864 8.658 1.00 93.00 88 ILE A CA 1
ATOM 752 C C . ILE A 1 88 ? -4.324 1.089 9.542 1.00 93.00 88 ILE A C 1
ATOM 754 O O . ILE A 1 88 ? -3.530 1.996 9.303 1.00 93.00 88 ILE A O 1
ATOM 758 N N . VAL A 1 89 ? -4.198 0.277 10.583 1.00 93.00 89 VAL A N 1
ATOM 759 C CA . VAL A 1 89 ? -3.202 0.455 11.640 1.00 93.00 89 VAL A CA 1
ATOM 760 C C . VAL A 1 89 ? -2.462 -0.836 11.912 1.00 93.00 89 VAL A C 1
ATOM 762 O O . VAL A 1 89 ? -2.994 -1.930 11.711 1.00 93.00 89 VAL A O 1
ATOM 765 N N . ARG A 1 90 ? -1.240 -0.711 12.424 1.00 93.69 90 ARG A N 1
ATOM 766 C CA . ARG A 1 90 ? -0.436 -1.852 12.843 1.00 93.69 90 ARG A CA 1
ATOM 767 C C . ARG A 1 90 ? -0.811 -2.222 14.267 1.00 93.69 90 ARG A C 1
ATOM 769 O O . ARG A 1 90 ? -0.793 -1.364 15.147 1.00 93.69 90 ARG A O 1
ATOM 776 N N . ILE A 1 91 ? -1.101 -3.496 14.498 1.00 93.81 91 ILE A N 1
ATOM 777 C CA . ILE A 1 91 ? -1.256 -4.020 15.858 1.00 93.81 91 ILE A CA 1
ATOM 778 C C . ILE A 1 91 ? 0.090 -4.492 16.405 1.00 93.81 91 ILE A C 1
ATOM 780 O O . ILE A 1 91 ? 1.043 -4.719 15.657 1.00 93.81 91 ILE A O 1
ATOM 784 N N . ASP A 1 92 ? 0.174 -4.622 17.723 1.00 94.50 92 ASP A N 1
ATOM 785 C CA . ASP A 1 92 ? 1.385 -4.977 18.460 1.00 94.50 92 ASP A CA 1
ATOM 786 C C . ASP A 1 92 ? 2.541 -3.974 18.212 1.00 94.50 92 ASP A C 1
ATOM 788 O O . ASP A 1 92 ? 3.719 -4.329 18.167 1.00 94.50 92 ASP A O 1
ATOM 792 N N . ASN A 1 93 ? 2.201 -2.689 18.046 1.00 92.50 93 ASN A N 1
ATOM 793 C CA . ASN A 1 93 ? 3.072 -1.610 17.551 1.00 92.50 93 ASN A CA 1
ATOM 794 C C . ASN A 1 93 ? 3.891 -0.882 18.638 1.00 92.50 93 ASN A C 1
ATOM 796 O O . ASN A 1 93 ? 4.090 0.334 18.585 1.00 92.50 93 ASN A O 1
ATOM 800 N N . ILE A 1 94 ? 4.381 -1.604 19.647 1.00 90.81 94 ILE A N 1
ATOM 801 C CA . ILE A 1 94 ? 5.169 -0.991 20.739 1.00 90.81 94 ILE A CA 1
ATOM 802 C C . ILE A 1 94 ? 6.462 -0.337 20.231 1.00 90.81 94 ILE A C 1
ATOM 804 O O . ILE A 1 94 ? 6.935 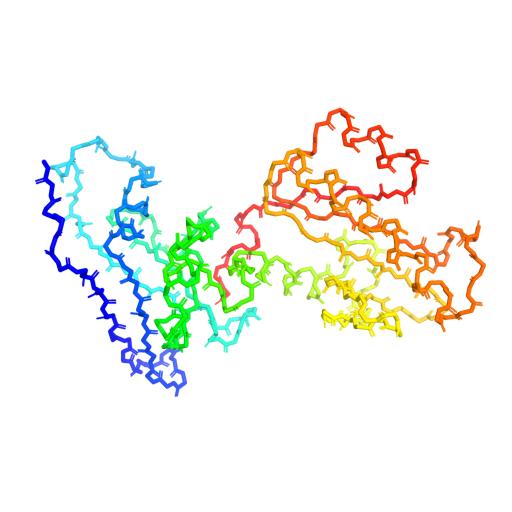0.654 20.786 1.00 90.81 94 ILE A O 1
ATOM 808 N N . ASP A 1 95 ? 7.016 -0.856 19.139 1.00 87.81 95 ASP A N 1
ATOM 809 C CA . ASP A 1 95 ? 8.196 -0.322 18.470 1.00 87.81 95 ASP A CA 1
ATOM 810 C C . ASP A 1 95 ? 7.975 1.087 17.899 1.00 87.81 95 ASP A C 1
ATOM 812 O O . ASP A 1 95 ? 8.914 1.888 17.895 1.00 87.81 95 ASP A O 1
ATOM 816 N N . SER A 1 96 ? 6.747 1.433 17.496 1.00 85.31 96 SER A N 1
ATOM 817 C CA . SER A 1 96 ? 6.404 2.796 17.064 1.00 85.31 96 SER A CA 1
ATOM 818 C C . SER A 1 96 ? 6.501 3.803 18.216 1.00 85.31 96 SER A C 1
ATOM 820 O O . SER A 1 96 ? 6.942 4.932 18.009 1.00 85.31 96 SER A O 1
ATOM 822 N N . VAL A 1 97 ? 6.186 3.390 19.450 1.00 85.94 97 VAL A N 1
ATOM 823 C CA . VAL A 1 97 ? 6.332 4.241 20.648 1.00 85.94 97 VAL A CA 1
ATOM 824 C C . VAL A 1 97 ? 7.802 4.512 20.946 1.00 85.94 97 VAL A C 1
ATOM 826 O O . VAL A 1 97 ? 8.177 5.641 21.243 1.00 85.94 97 VAL A O 1
ATOM 829 N N . VAL A 1 98 ? 8.667 3.503 20.818 1.00 86.38 98 VAL A N 1
ATOM 830 C CA . VAL A 1 98 ? 10.117 3.672 21.037 1.00 86.38 98 VAL A CA 1
ATOM 831 C C . VAL A 1 98 ? 10.706 4.709 20.072 1.00 86.38 98 VAL A C 1
ATOM 833 O O . VAL A 1 98 ? 11.632 5.438 20.429 1.00 86.38 98 VAL A O 1
ATOM 836 N N . LYS A 1 99 ? 10.142 4.823 18.865 1.00 84.06 99 LYS A N 1
ATOM 837 C CA . LYS A 1 99 ? 10.579 5.752 17.814 1.00 84.06 99 LYS A CA 1
ATOM 838 C C . LYS A 1 99 ? 9.795 7.070 17.764 1.00 84.06 99 LYS A C 1
ATOM 840 O O . LYS A 1 99 ? 9.983 7.834 16.818 1.00 84.06 99 LYS A O 1
ATOM 845 N N . TYR A 1 100 ? 8.968 7.389 18.765 1.00 83.44 100 TYR A N 1
ATOM 846 C CA . TYR A 1 100 ? 8.021 8.513 18.687 1.00 83.44 100 TYR A CA 1
ATOM 847 C C . TYR A 1 100 ? 8.665 9.860 18.308 1.00 83.44 100 TYR A C 1
ATOM 849 O O . TYR A 1 100 ? 8.092 10.600 17.519 1.00 83.44 100 TYR A O 1
ATOM 857 N N . ARG A 1 101 ? 9.876 10.172 18.798 1.00 84.50 101 ARG A N 1
ATOM 858 C CA . ARG A 1 101 ? 10.566 11.440 18.473 1.00 84.50 101 ARG A CA 1
ATOM 859 C C . ARG A 1 101 ? 10.874 11.583 16.982 1.00 84.50 101 ARG A C 1
ATOM 861 O O . ARG A 1 101 ? 10.845 12.685 16.442 1.00 84.50 101 ARG A O 1
ATOM 868 N N . GLN A 1 102 ? 11.200 10.470 16.324 1.00 84.69 102 GLN A N 1
ATOM 869 C CA . GLN A 1 102 ? 11.446 10.453 14.882 1.00 84.69 102 GLN A CA 1
ATOM 870 C C . GLN A 1 102 ? 10.135 10.667 14.124 1.00 84.69 102 GLN A C 1
ATOM 872 O O . GLN A 1 102 ? 10.100 11.474 13.203 1.00 84.69 102 GLN A O 1
ATOM 877 N N . LEU A 1 103 ? 9.058 10.005 14.559 1.00 82.44 103 LEU A N 1
ATOM 878 C CA . LEU A 1 103 ? 7.724 10.180 13.980 1.00 82.44 103 LEU A CA 1
ATOM 879 C C . LEU A 1 103 ? 7.237 11.629 14.118 1.00 82.44 103 LEU A C 1
ATOM 881 O O . LEU A 1 103 ? 6.828 12.222 13.128 1.00 82.44 103 LEU A O 1
ATOM 885 N N . GLU A 1 104 ? 7.387 12.232 15.300 1.00 81.44 104 GLU A N 1
ATOM 886 C CA . GLU A 1 104 ? 7.024 13.631 15.563 1.00 81.44 104 GLU A CA 1
ATOM 887 C C . GLU A 1 104 ? 7.783 14.603 14.648 1.00 81.44 104 GLU A C 1
ATOM 889 O O . GLU A 1 104 ? 7.187 15.519 14.088 1.00 81.44 104 GLU A O 1
ATOM 894 N N . THR A 1 105 ? 9.081 14.367 14.426 1.00 84.62 105 THR A N 1
ATOM 895 C CA . THR A 1 105 ? 9.899 15.190 13.515 1.00 84.62 105 THR A CA 1
ATOM 896 C C . THR A 1 105 ? 9.404 15.110 12.067 1.00 84.62 105 THR A C 1
ATOM 898 O O . THR A 1 105 ? 9.510 16.083 11.324 1.00 84.62 105 THR A O 1
ATOM 901 N N . LEU A 1 106 ? 8.845 13.965 11.670 1.00 83.00 106 LEU A N 1
ATOM 902 C CA . LEU A 1 106 ? 8.257 13.737 10.348 1.00 83.00 106 LEU A CA 1
ATOM 903 C C . LEU A 1 106 ? 6.782 14.167 10.263 1.00 83.00 106 LEU A C 1
ATOM 905 O O . LEU A 1 106 ? 6.174 14.024 9.207 1.00 83.00 106 LEU A O 1
ATOM 909 N N . GLY A 1 107 ? 6.194 14.673 11.353 1.00 83.31 107 GLY A N 1
ATOM 910 C CA . GLY A 1 107 ? 4.769 15.007 11.415 1.00 83.31 107 GLY A CA 1
ATOM 911 C C . GLY A 1 107 ? 3.845 13.784 11.368 1.00 83.31 107 GLY A C 1
ATOM 912 O O . GLY A 1 107 ? 2.693 13.912 10.966 1.00 83.31 107 GLY A O 1
ATOM 913 N N . LEU A 1 108 ? 4.348 12.606 11.746 1.00 84.25 108 LEU A N 1
ATOM 914 C CA . LEU A 1 108 ? 3.615 11.340 11.757 1.00 84.25 108 LEU A CA 1
ATOM 915 C C . LEU A 1 108 ? 3.161 10.970 13.172 1.00 84.25 108 LEU A C 1
ATOM 917 O O . LEU A 1 108 ? 3.753 11.380 14.173 1.00 84.25 108 LEU A O 1
ATOM 921 N N . HIS A 1 109 ? 2.150 10.110 13.243 1.00 86.69 109 HIS A N 1
ATOM 922 C CA . HIS A 1 109 ? 1.591 9.620 14.497 1.00 86.69 109 HIS A CA 1
ATOM 923 C C . HIS A 1 109 ? 1.960 8.159 14.763 1.00 86.69 109 HIS A C 1
ATOM 925 O O . HIS A 1 109 ? 2.174 7.359 13.847 1.00 86.69 109 HIS A O 1
ATOM 931 N N . VAL A 1 110 ? 1.941 7.765 16.039 1.00 85.06 110 VAL A N 1
ATOM 932 C CA . VAL A 1 110 ? 2.277 6.392 16.468 1.00 85.06 110 VAL A CA 1
ATOM 933 C C . VAL A 1 110 ? 1.293 5.351 15.920 1.00 85.06 110 VAL A C 1
ATOM 935 O O . VAL A 1 110 ? 1.675 4.207 15.674 1.00 85.06 110 VAL A O 1
ATOM 938 N N . GLY A 1 111 ? 0.031 5.744 15.720 1.00 81.25 111 GLY A N 1
ATOM 939 C CA . GLY A 1 111 ? -1.027 4.840 15.264 1.00 81.25 111 GLY A CA 1
ATOM 940 C C . GLY A 1 111 ? -1.097 4.620 13.749 1.00 81.25 111 GLY A C 1
ATOM 941 O O . GLY A 1 111 ? -1.782 3.691 13.337 1.00 81.25 111 GLY A O 1
ATOM 942 N N . THR A 1 112 ? -0.420 5.426 12.925 1.00 71.44 112 THR A N 1
ATOM 943 C CA . THR A 1 112 ? -0.518 5.360 11.448 1.00 71.44 112 THR A CA 1
ATOM 944 C C . THR A 1 112 ? 0.744 4.880 10.752 1.00 71.44 112 THR A C 1
ATOM 946 O O . THR A 1 112 ? 0.651 4.242 9.701 1.00 71.44 112 THR A O 1
ATOM 949 N N . ALA A 1 113 ? 1.918 5.183 11.304 1.00 66.06 113 ALA A N 1
ATOM 950 C CA . ALA A 1 113 ? 3.181 4.935 10.626 1.00 66.06 113 ALA A CA 1
ATOM 951 C C . ALA A 1 113 ? 3.909 3.703 11.171 1.00 66.06 113 ALA A C 1
ATOM 953 O O . ALA A 1 113 ? 4.078 3.512 12.382 1.00 66.06 113 ALA A O 1
ATOM 954 N N . GLY A 1 114 ? 4.398 2.878 10.244 1.00 62.62 114 GLY A N 1
ATOM 955 C CA . GLY A 1 114 ? 5.372 1.850 10.561 1.00 62.62 114 GLY A CA 1
ATOM 956 C C . GLY A 1 114 ? 6.741 2.450 10.930 1.00 62.62 114 GLY A C 1
ATOM 957 O O . GLY A 1 114 ? 7.033 3.603 10.616 1.00 62.62 114 GLY A O 1
ATOM 958 N N . PRO A 1 115 ? 7.647 1.653 11.526 1.00 57.72 115 PRO A N 1
ATOM 959 C CA . PRO A 1 115 ? 8.993 2.085 11.922 1.00 57.72 115 PRO A CA 1
ATOM 960 C C . PRO A 1 115 ? 9.898 2.578 10.780 1.00 57.72 115 PRO A C 1
ATOM 962 O O . PRO A 1 115 ? 11.012 3.021 11.065 1.00 57.72 115 PRO A O 1
ATOM 965 N N . THR A 1 116 ? 9.461 2.410 9.529 1.00 64.31 116 THR A N 1
ATOM 966 C CA . THR A 1 116 ? 10.147 2.745 8.273 1.00 64.31 116 THR A CA 1
ATOM 967 C C . THR A 1 116 ? 9.499 3.928 7.538 1.00 64.31 116 THR A C 1
ATOM 969 O O . THR A 1 116 ? 9.924 4.246 6.436 1.00 64.31 116 THR A O 1
ATOM 972 N N . GLY A 1 117 ? 8.486 4.585 8.123 1.00 73.44 117 GLY A N 1
ATOM 973 C CA . GLY A 1 117 ? 7.761 5.709 7.504 1.00 73.44 117 GLY A CA 1
ATOM 974 C C . GLY A 1 117 ? 6.652 5.292 6.530 1.00 73.44 117 GLY A C 1
ATOM 975 O O . GLY A 1 117 ? 5.792 6.100 6.201 1.00 73.44 117 GLY A O 1
ATOM 976 N N . GLU A 1 118 ? 6.616 4.022 6.129 1.00 85.88 118 GLU A N 1
ATOM 977 C CA . GLU A 1 118 ? 5.552 3.464 5.297 1.00 85.88 118 GLU A CA 1
ATOM 978 C C . GLU A 1 118 ? 4.233 3.327 6.082 1.00 85.88 118 GLU A C 1
ATOM 980 O O . GLU A 1 118 ? 4.211 2.808 7.209 1.00 85.88 118 GLU A O 1
ATOM 985 N N . SER A 1 119 ? 3.125 3.758 5.470 1.00 89.31 119 SER A N 1
ATOM 986 C CA . SER A 1 119 ? 1.783 3.603 6.038 1.00 89.31 119 SER A CA 1
ATOM 987 C C . SER A 1 119 ? 1.273 2.164 5.920 1.00 89.31 119 SER A C 1
ATOM 989 O O . SER A 1 119 ? 1.606 1.422 4.996 1.00 89.31 119 SER A O 1
ATOM 991 N N . GLU A 1 120 ? 0.399 1.751 6.834 1.00 91.88 120 GLU A N 1
ATOM 992 C CA . GLU A 1 120 ? -0.189 0.407 6.765 1.00 91.88 120 GLU A CA 1
ATOM 993 C C . GLU A 1 120 ? -1.163 0.242 5.589 1.00 91.88 120 GLU A C 1
ATOM 995 O O . GLU A 1 120 ? -1.316 -0.863 5.069 1.00 91.88 120 GLU A O 1
ATOM 1000 N N . ALA A 1 121 ? -1.757 1.336 5.107 1.00 91.94 121 ALA A N 1
ATOM 1001 C CA . ALA A 1 121 ? -2.519 1.349 3.862 1.00 91.94 121 ALA A CA 1
ATOM 1002 C C . ALA A 1 121 ? -1.665 1.005 2.637 1.00 91.94 121 ALA A C 1
ATOM 1004 O O . ALA A 1 121 ? -2.112 0.234 1.788 1.00 91.94 121 ALA A O 1
ATOM 1005 N N . HIS A 1 122 ? -0.451 1.557 2.564 1.00 93.19 122 HIS A N 1
ATOM 1006 C CA . HIS A 1 122 ? 0.508 1.259 1.502 1.00 93.19 122 HIS A CA 1
ATOM 1007 C C . HIS A 1 122 ? 0.890 -0.224 1.537 1.00 93.19 122 HIS A C 1
ATOM 1009 O O . HIS A 1 122 ? 0.666 -0.948 0.570 1.00 93.19 122 HIS A O 1
ATOM 1015 N N . LYS A 1 123 ? 1.300 -0.733 2.708 1.00 93.44 123 LYS A N 1
ATOM 1016 C CA . LYS A 1 123 ? 1.581 -2.169 2.911 1.00 93.44 123 LYS A CA 1
ATOM 1017 C C . LYS A 1 123 ? 0.416 -3.063 2.516 1.00 93.44 123 LYS A C 1
ATOM 1019 O O . LYS A 1 123 ? 0.621 -4.119 1.922 1.00 93.44 123 LYS A O 1
ATOM 1024 N N . ARG A 1 124 ? -0.810 -2.658 2.860 1.00 93.56 124 ARG A N 1
ATOM 1025 C CA . ARG A 1 124 ? -2.016 -3.409 2.510 1.00 93.56 124 ARG A CA 1
ATOM 1026 C C . ARG A 1 124 ? -2.207 -3.474 0.999 1.00 93.56 124 ARG A C 1
ATOM 1028 O O . ARG A 1 124 ? -2.509 -4.552 0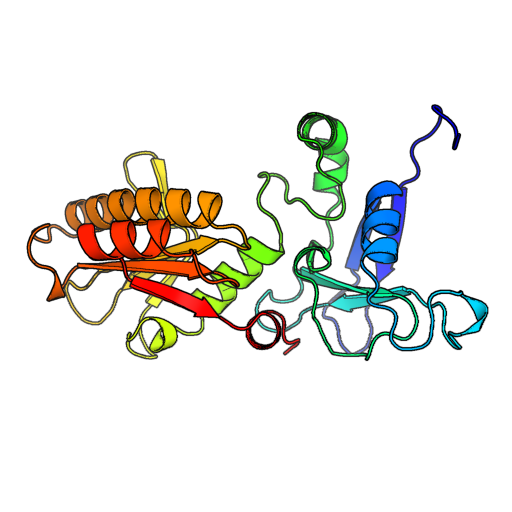.497 1.00 93.56 124 ARG A O 1
ATOM 1035 N N . LEU A 1 125 ? -1.998 -2.365 0.291 1.00 95.50 125 LEU A N 1
ATOM 1036 C CA . LEU A 1 125 ? -2.079 -2.315 -1.166 1.00 95.50 125 LEU A CA 1
ATOM 1037 C C . LEU A 1 125 ? -1.027 -3.230 -1.816 1.00 95.50 125 LEU A C 1
ATOM 1039 O O . LEU A 1 125 ? -1.391 -4.046 -2.661 1.00 95.50 125 LEU A O 1
ATOM 1043 N N . LYS A 1 126 ? 0.227 -3.215 -1.336 1.00 95.44 126 LYS A N 1
ATOM 1044 C CA . LYS A 1 126 ? 1.278 -4.156 -1.789 1.00 95.44 126 LYS A CA 1
ATOM 1045 C C . LYS A 1 126 ? 0.865 -5.610 -1.612 1.00 95.44 126 LYS A C 1
ATOM 1047 O O . LYS A 1 126 ? 0.931 -6.407 -2.546 1.00 95.44 126 LYS A O 1
ATOM 1052 N N . LEU A 1 127 ? 0.410 -5.958 -0.405 1.00 95.38 127 LEU A N 1
ATOM 1053 C CA . LEU A 1 127 ? -0.041 -7.312 -0.085 1.00 95.38 127 LEU A CA 1
ATOM 1054 C C . LEU A 1 127 ? -1.232 -7.736 -0.955 1.00 95.38 127 LEU A C 1
ATOM 1056 O O . LEU A 1 127 ? -1.297 -8.895 -1.361 1.00 95.38 127 LEU A O 1
ATOM 1060 N N . TYR A 1 128 ? -2.158 -6.817 -1.233 1.00 95.50 128 TYR A N 1
ATOM 1061 C CA . TYR A 1 128 ? -3.313 -7.066 -2.089 1.00 95.50 128 TYR A CA 1
ATOM 1062 C C . TYR A 1 128 ? -2.887 -7.361 -3.526 1.00 95.50 128 TYR A C 1
ATOM 1064 O O . TYR A 1 128 ? -3.266 -8.399 -4.061 1.00 95.50 128 TYR A O 1
ATOM 1072 N N . ILE A 1 129 ? -2.049 -6.516 -4.126 1.00 95.44 129 ILE A N 1
ATOM 1073 C CA . ILE A 1 129 ? -1.578 -6.692 -5.508 1.00 95.44 129 ILE A CA 1
ATOM 1074 C C . ILE A 1 129 ? -0.792 -7.994 -5.654 1.00 95.44 129 ILE A C 1
ATOM 1076 O O . ILE A 1 129 ? -1.052 -8.767 -6.572 1.00 95.44 129 ILE A O 1
ATOM 1080 N N . ALA A 1 130 ? 0.093 -8.303 -4.703 1.00 95.50 130 ALA A N 1
ATOM 1081 C CA . ALA A 1 130 ? 0.842 -9.561 -4.691 1.00 95.50 130 ALA A CA 1
ATOM 1082 C C . ALA A 1 130 ? -0.053 -10.817 -4.649 1.00 95.50 130 ALA A C 1
ATOM 1084 O O . ALA A 1 130 ? 0.377 -11.883 -5.085 1.00 95.50 130 ALA A O 1
ATOM 1085 N N . GLN A 1 131 ? -1.284 -10.708 -4.133 1.00 94.31 131 GLN A N 1
ATOM 1086 C CA . GLN A 1 131 ? -2.274 -11.794 -4.103 1.00 94.31 131 GLN A CA 1
ATOM 1087 C C . GLN A 1 131 ? -3.223 -11.799 -5.313 1.00 94.31 131 GLN A C 1
ATOM 1089 O O . GLN A 1 131 ? -3.945 -12.777 -5.495 1.00 94.31 131 GLN A O 1
ATOM 1094 N N . HIS A 1 132 ? -3.215 -10.752 -6.144 1.00 94.56 132 HIS A N 1
ATOM 1095 C CA . HIS A 1 132 ? -4.113 -10.585 -7.292 1.00 94.56 132 HIS A CA 1
ATOM 1096 C C . HIS A 1 132 ? -3.330 -10.242 -8.575 1.00 94.56 132 HIS A C 1
ATOM 1098 O O . HIS A 1 132 ? -3.541 -9.183 -9.168 1.00 94.56 132 HIS A O 1
ATOM 1104 N N . PRO A 1 133 ? -2.432 -11.130 -9.044 1.00 94.81 133 PRO A N 1
ATOM 1105 C CA . PRO A 1 133 ? -1.604 -10.882 -10.231 1.00 94.81 133 PRO A CA 1
ATOM 1106 C C . PRO A 1 133 ? -2.420 -10.607 -11.506 1.00 94.81 133 PRO A C 1
ATOM 1108 O O . PRO A 1 133 ? -1.957 -9.900 -12.399 1.00 94.81 133 PRO A O 1
ATOM 1111 N N . THR A 1 134 ? -3.653 -11.109 -11.589 1.00 94.94 134 THR A N 1
ATOM 1112 C CA . THR A 1 134 ? -4.559 -10.871 -12.722 1.00 94.94 134 THR A CA 1
ATOM 1113 C C . THR A 1 134 ? -4.941 -9.405 -12.906 1.00 94.94 134 THR A C 1
ATOM 1115 O O . THR A 1 134 ? -5.227 -9.010 -14.034 1.00 94.94 134 THR A O 1
ATOM 1118 N N . LEU A 1 135 ? -4.876 -8.580 -11.851 1.00 94.62 135 LEU A N 1
ATOM 1119 C CA . LEU A 1 135 ? -5.041 -7.125 -11.966 1.00 94.62 135 LEU A CA 1
ATOM 1120 C C . LEU A 1 135 ? -3.988 -6.509 -12.890 1.00 94.62 135 LEU A C 1
ATOM 1122 O O . LEU A 1 135 ? -4.283 -5.559 -13.600 1.00 94.62 135 LEU A O 1
ATOM 1126 N N . LEU A 1 136 ? -2.786 -7.086 -12.917 1.00 93.88 136 LEU A N 1
ATOM 1127 C CA . LEU A 1 136 ? -1.664 -6.643 -13.745 1.00 93.88 136 LEU A CA 1
ATOM 1128 C C . LEU A 1 136 ? -1.589 -7.414 -15.074 1.00 93.88 136 LEU A C 1
ATOM 1130 O O . LEU A 1 136 ? -0.515 -7.570 -15.652 1.00 93.88 136 LEU A O 1
ATOM 1134 N N . ALA A 1 137 ? -2.709 -7.996 -15.517 1.00 91.94 137 ALA A N 1
ATOM 1135 C CA . ALA A 1 137 ? -2.776 -8.876 -16.684 1.00 91.94 137 ALA A CA 1
ATOM 1136 C C . ALA A 1 137 ? -1.758 -10.042 -16.644 1.00 91.94 137 ALA A C 1
ATOM 1138 O O . ALA A 1 137 ? -1.279 -10.506 -17.684 1.00 91.94 137 ALA A O 1
ATOM 1139 N N . LEU A 1 138 ? -1.416 -10.521 -15.442 1.00 91.50 138 LEU A N 1
ATOM 1140 C CA . LEU A 1 138 ? -0.568 -11.693 -15.237 1.00 91.50 138 LEU A CA 1
ATOM 1141 C C . LEU A 1 138 ? -1.413 -12.941 -14.961 1.00 91.50 138 LEU A C 1
ATOM 1143 O O . LEU A 1 138 ? -2.600 -12.880 -14.650 1.00 91.50 138 LEU A O 1
ATOM 1147 N N . SER A 1 139 ? -0.771 -14.102 -15.061 1.00 90.88 139 SER A N 1
ATOM 1148 C CA . SER A 1 139 ? -1.392 -15.376 -14.697 1.00 90.88 139 SER A CA 1
ATOM 1149 C C . SER A 1 139 ? -1.669 -15.454 -13.191 1.00 90.88 139 SER A C 1
ATOM 1151 O O . SER A 1 139 ? -0.859 -14.986 -12.395 1.00 90.88 139 SER A O 1
ATOM 1153 N N . GLU A 1 140 ? -2.747 -16.134 -12.787 1.00 91.00 140 GLU A N 1
ATOM 1154 C CA . GLU A 1 140 ? -3.059 -16.411 -11.371 1.00 91.00 140 GLU A CA 1
ATOM 1155 C C . GLU A 1 140 ? -1.935 -17.156 -10.636 1.00 91.00 140 GLU A C 1
ATOM 1157 O O . GLU A 1 140 ? -1.801 -17.041 -9.421 1.00 91.00 140 GLU A O 1
ATOM 1162 N N . VAL A 1 141 ? -1.106 -17.908 -11.368 1.00 90.88 141 VAL A N 1
ATOM 1163 C CA . VAL A 1 141 ? 0.035 -18.646 -10.802 1.00 90.88 141 VAL A CA 1
ATOM 1164 C C . VAL A 1 141 ? 1.342 -17.847 -10.796 1.00 90.88 141 VAL A C 1
ATOM 1166 O O . VAL A 1 141 ? 2.386 -18.396 -10.431 1.00 90.88 141 VAL A O 1
ATOM 1169 N N . ALA A 1 142 ? 1.318 -16.574 -11.209 1.00 93.19 142 ALA A N 1
ATOM 1170 C CA . ALA A 1 142 ? 2.491 -15.711 -11.139 1.00 93.19 142 ALA A CA 1
ATOM 1171 C C . ALA A 1 142 ? 2.974 -15.597 -9.688 1.00 93.19 142 ALA A C 1
ATOM 1173 O O . ALA A 1 142 ? 2.190 -15.435 -8.751 1.00 93.19 142 ALA A O 1
ATOM 1174 N N . LYS A 1 143 ? 4.288 -15.694 -9.495 1.00 94.56 143 LYS A N 1
ATOM 1175 C CA . LYS A 1 143 ? 4.901 -15.579 -8.172 1.00 94.56 143 LYS A CA 1
ATOM 1176 C C . LYS A 1 143 ? 5.222 -14.123 -7.904 1.00 94.56 143 LYS A C 1
ATOM 1178 O O . LYS A 1 143 ? 5.874 -13.501 -8.733 1.00 94.56 143 LYS A O 1
ATOM 1183 N N . ALA A 1 144 ? 4.813 -13.621 -6.748 1.00 96.12 144 ALA A N 1
ATOM 1184 C CA . ALA A 1 144 ? 5.143 -12.283 -6.283 1.00 96.12 144 ALA A CA 1
ATOM 1185 C C . ALA A 1 144 ? 6.220 -12.339 -5.193 1.00 96.12 144 ALA A C 1
ATOM 1187 O O . ALA A 1 144 ? 6.115 -13.125 -4.247 1.00 96.12 144 ALA A O 1
ATOM 1188 N N . GLU A 1 145 ? 7.217 -11.471 -5.299 1.00 96.75 145 GLU A N 1
ATOM 1189 C CA . GLU A 1 145 ? 8.144 -11.128 -4.227 1.00 96.75 145 GLU A CA 1
ATOM 1190 C C . GLU A 1 145 ? 7.859 -9.699 -3.770 1.00 96.75 145 GLU A C 1
ATOM 1192 O O . GLU A 1 145 ? 7.926 -8.756 -4.555 1.00 96.75 145 GLU A O 1
ATOM 1197 N N . LEU A 1 146 ? 7.510 -9.553 -2.493 1.00 96.62 146 LEU A N 1
ATOM 1198 C CA . LEU A 1 146 ? 7.318 -8.253 -1.857 1.00 96.62 146 LEU A CA 1
ATOM 1199 C C . LEU A 1 146 ? 8.667 -7.688 -1.431 1.00 96.62 146 LEU A C 1
ATOM 1201 O O . LEU A 1 146 ? 9.481 -8.429 -0.878 1.00 96.62 146 LEU A O 1
ATOM 1205 N N . GLU A 1 147 ? 8.850 -6.382 -1.612 1.00 96.31 147 GLU A N 1
ATOM 1206 C CA . GLU A 1 147 ? 10.053 -5.658 -1.190 1.00 96.31 147 GLU A CA 1
ATOM 1207 C C . GLU A 1 147 ? 11.330 -6.317 -1.735 1.00 96.31 147 GLU A C 1
ATOM 1209 O O . GLU A 1 147 ? 12.305 -6.548 -1.011 1.00 96.31 147 GLU A O 1
ATOM 1214 N N . HIS A 1 148 ? 11.311 -6.665 -3.026 1.00 97.19 148 HIS A N 1
ATOM 1215 C CA . HIS A 1 148 ? 12.445 -7.304 -3.679 1.00 97.19 148 HIS A CA 1
ATOM 1216 C C . HIS A 1 148 ? 13.624 -6.328 -3.736 1.00 97.19 148 HIS A C 1
ATOM 1218 O O . HIS A 1 148 ? 13.531 -5.236 -4.302 1.00 97.19 148 HIS A O 1
ATOM 1224 N N . LYS A 1 149 ? 14.747 -6.734 -3.141 1.00 97.69 149 LYS A N 1
ATOM 1225 C CA . LYS A 1 149 ? 15.951 -5.916 -3.042 1.00 97.69 149 LYS A CA 1
ATOM 1226 C C . LYS A 1 149 ? 16.934 -6.260 -4.155 1.00 97.69 149 LYS A C 1
ATOM 1228 O O . LYS A 1 149 ? 17.517 -7.342 -4.145 1.00 97.69 149 LYS A O 1
ATOM 1233 N N . PHE A 1 150 ? 17.184 -5.295 -5.029 1.00 97.00 150 PHE A N 1
ATOM 1234 C CA . PHE A 1 150 ? 18.173 -5.403 -6.095 1.00 97.00 150 PHE A CA 1
ATOM 1235 C C . PHE A 1 150 ? 19.606 -5.319 -5.558 1.00 97.00 150 PHE A C 1
ATOM 1237 O O . PHE A 1 150 ? 19.862 -4.801 -4.463 1.00 97.00 150 PHE A O 1
ATOM 1244 N N . ILE A 1 151 ? 20.579 -5.739 -6.371 1.00 95.81 151 ILE A N 1
ATOM 1245 C CA . ILE A 1 151 ? 22.013 -5.671 -6.024 1.00 95.81 151 ILE A CA 1
ATOM 1246 C C . ILE A 1 151 ? 22.515 -4.253 -5.688 1.00 95.81 151 ILE A C 1
ATOM 1248 O O . ILE A 1 151 ? 23.466 -4.100 -4.922 1.00 95.81 151 ILE A O 1
ATOM 1252 N N . THR A 1 152 ? 21.869 -3.207 -6.215 1.00 95.62 152 THR A N 1
ATOM 1253 C CA . THR A 1 152 ? 22.188 -1.800 -5.902 1.00 95.62 152 THR A CA 1
ATOM 1254 C C . THR A 1 152 ? 21.803 -1.406 -4.475 1.00 95.62 152 THR A C 1
ATOM 1256 O O . THR A 1 152 ? 22.232 -0.366 -3.981 1.00 95.62 152 THR A O 1
ATOM 1259 N N . GLY A 1 153 ? 21.000 -2.232 -3.801 1.00 95.88 153 GLY A N 1
ATOM 1260 C CA . GLY A 1 153 ? 20.399 -1.946 -2.506 1.00 95.88 153 GLY A CA 1
ATOM 1261 C C . GLY A 1 153 ? 19.011 -1.313 -2.595 1.00 95.88 153 GLY A C 1
ATOM 1262 O O . GLY A 1 153 ? 18.343 -1.229 -1.565 1.00 95.88 153 GLY A O 1
ATOM 1263 N N . ASP A 1 154 ? 18.578 -0.917 -3.793 1.00 97.19 154 ASP A N 1
ATOM 1264 C CA . ASP A 1 154 ? 17.224 -0.438 -4.060 1.00 97.19 154 ASP A CA 1
ATOM 1265 C C . ASP A 1 154 ? 16.178 -1.535 -3.855 1.00 97.19 154 ASP A C 1
ATOM 1267 O O . ASP A 1 154 ? 16.479 -2.720 -3.987 1.00 97.19 154 ASP A O 1
ATOM 1271 N N . THR A 1 155 ? 14.946 -1.149 -3.531 1.00 97.00 155 THR A N 1
ATOM 1272 C CA . THR A 1 155 ? 13.853 -2.083 -3.237 1.00 97.00 155 THR A CA 1
ATOM 1273 C C . THR A 1 155 ? 12.607 -1.678 -4.013 1.00 97.00 155 THR A C 1
ATOM 1275 O O . THR A 1 155 ? 12.151 -0.553 -3.841 1.00 97.00 155 THR A O 1
ATOM 1278 N N . VAL A 1 156 ? 12.103 -2.578 -4.861 1.00 97.56 156 VAL A N 1
ATOM 1279 C CA . VAL A 1 156 ? 10.796 -2.447 -5.537 1.00 97.56 156 VAL A CA 1
ATOM 1280 C C . VAL A 1 156 ? 9.709 -2.994 -4.627 1.00 97.56 156 VAL A C 1
ATOM 1282 O O . VAL A 1 156 ? 9.935 -3.975 -3.910 1.00 97.56 156 VAL A O 1
ATOM 1285 N N . ASP A 1 157 ? 8.526 -2.398 -4.671 1.00 97.88 157 ASP A N 1
ATOM 1286 C CA . ASP A 1 157 ? 7.406 -2.814 -3.830 1.00 97.88 157 ASP A CA 1
ATOM 1287 C C . ASP A 1 157 ? 6.958 -4.249 -4.098 1.00 97.88 157 ASP A C 1
ATOM 1289 O O . ASP A 1 157 ? 6.835 -5.047 -3.159 1.00 97.88 157 ASP A O 1
ATOM 1293 N N . VAL A 1 158 ? 6.730 -4.591 -5.368 1.00 98.19 158 VAL A N 1
ATOM 1294 C CA . VAL A 1 158 ? 6.405 -5.954 -5.792 1.00 98.19 158 VAL A CA 1
ATOM 1295 C C . VAL A 1 158 ? 7.116 -6.290 -7.100 1.00 98.19 158 VAL A C 1
ATOM 1297 O O . VAL A 1 158 ? 6.996 -5.578 -8.097 1.00 98.19 158 VAL A O 1
ATOM 1300 N N . LEU A 1 159 ? 7.814 -7.422 -7.119 1.00 97.50 159 LEU A N 1
ATOM 1301 C CA . LEU A 1 159 ? 8.360 -8.020 -8.332 1.00 97.50 159 LEU A CA 1
ATOM 1302 C C . LEU A 1 159 ? 7.649 -9.340 -8.617 1.00 97.50 159 LEU A C 1
ATOM 1304 O O . LEU A 1 159 ? 7.628 -10.242 -7.780 1.00 97.50 159 LEU A O 1
ATOM 1308 N N . PHE A 1 160 ? 7.083 -9.468 -9.812 1.00 96.62 160 PHE A N 1
ATOM 1309 C CA . PHE A 1 160 ? 6.455 -10.697 -10.271 1.00 96.62 160 PHE A CA 1
ATOM 1310 C C . PHE A 1 160 ? 7.339 -11.472 -11.244 1.00 96.62 160 PHE A C 1
ATOM 1312 O O . PHE A 1 160 ? 8.028 -10.912 -12.103 1.00 96.62 160 PHE A O 1
ATOM 1319 N N . TYR A 1 161 ? 7.212 -12.791 -11.142 1.00 91.44 161 TYR A N 1
ATOM 1320 C CA . TYR A 1 161 ? 7.805 -13.782 -12.023 1.00 91.44 161 TYR A CA 1
ATOM 1321 C C . TYR A 1 161 ? 6.687 -14.646 -12.599 1.00 91.44 161 TYR A C 1
ATOM 1323 O O . TYR A 1 161 ? 5.894 -15.230 -11.853 1.00 91.44 161 TYR A O 1
ATOM 1331 N N . ASN A 1 162 ? 6.644 -14.771 -13.921 1.00 78.19 162 ASN A N 1
ATOM 1332 C CA . ASN A 1 162 ? 5.751 -15.706 -14.600 1.00 78.19 162 ASN A CA 1
ATOM 1333 C C . ASN A 1 162 ? 6.566 -16.842 -15.243 1.00 78.19 162 ASN A C 1
ATOM 1335 O O . ASN A 1 162 ? 7.797 -16.819 -15.217 1.00 78.19 162 ASN A O 1
ATOM 1339 N N . HIS A 1 163 ? 5.910 -17.866 -15.790 1.00 69.12 163 HIS A N 1
ATOM 1340 C CA . HIS A 1 163 ? 6.594 -18.946 -16.506 1.00 69.12 163 HIS A CA 1
ATOM 1341 C C . HIS A 1 163 ? 7.306 -18.397 -17.760 1.00 69.12 163 HIS A C 1
ATOM 1343 O O . HIS A 1 163 ? 6.702 -18.308 -18.821 1.00 69.12 163 HIS A O 1
ATOM 1349 N N . GLY A 1 164 ? 8.577 -18.003 -17.630 1.00 72.25 164 GLY A N 1
ATOM 1350 C CA . GLY A 1 164 ? 9.373 -17.411 -18.708 1.00 72.25 164 GLY A CA 1
ATOM 1351 C C . GLY A 1 164 ? 10.365 -16.345 -18.218 1.00 72.25 164 GLY A C 1
ATOM 1352 O O . GLY A 1 164 ? 10.560 -16.181 -17.007 1.00 72.25 164 GLY A O 1
ATOM 1353 N N . PRO A 1 165 ? 11.020 -15.625 -19.146 1.00 76.50 165 PRO A N 1
ATOM 1354 C CA . PRO A 1 165 ? 11.858 -14.479 -18.805 1.00 76.50 165 PRO A CA 1
ATOM 1355 C C . PRO A 1 165 ? 11.039 -13.307 -18.247 1.00 76.50 165 PRO A C 1
ATOM 1357 O O . PRO A 1 165 ? 11.599 -12.560 -17.458 1.00 76.50 165 PRO A O 1
ATOM 1360 N N . LEU A 1 166 ? 9.730 -13.211 -18.532 1.00 83.38 166 LEU A N 1
ATOM 1361 C CA . LEU A 1 166 ? 8.860 -12.114 -18.091 1.00 83.38 166 LEU A CA 1
ATOM 1362 C C . LEU A 1 166 ? 9.119 -11.660 -16.641 1.00 83.38 166 LEU A C 1
ATOM 1364 O O . LEU A 1 166 ? 9.002 -12.439 -15.682 1.00 83.38 166 LEU A O 1
ATOM 1368 N N . ARG A 1 167 ? 9.454 -10.376 -16.492 1.00 91.31 167 ARG A N 1
ATOM 1369 C CA . ARG A 1 167 ? 9.514 -9.656 -15.217 1.00 91.31 167 ARG A CA 1
ATOM 1370 C C . ARG A 1 167 ? 8.493 -8.536 -15.224 1.00 91.31 167 ARG A C 1
ATOM 1372 O O . ARG A 1 167 ? 8.367 -7.783 -16.188 1.00 91.31 167 ARG A O 1
ATOM 1379 N N . THR A 1 168 ? 7.773 -8.412 -14.120 1.00 95.44 168 THR A N 1
ATOM 1380 C CA . THR A 1 168 ? 6.802 -7.336 -13.947 1.00 95.44 168 THR A CA 1
ATOM 1381 C C . THR A 1 168 ? 7.045 -6.653 -12.620 1.00 95.44 168 THR A C 1
ATOM 1383 O O . THR A 1 168 ? 6.942 -7.287 -11.574 1.00 95.44 168 THR A O 1
ATOM 1386 N N . VAL A 1 169 ? 7.392 -5.371 -12.673 1.00 97.12 169 VAL A N 1
ATOM 1387 C CA . VAL A 1 169 ? 7.518 -4.530 -11.480 1.00 97.12 169 VAL A CA 1
ATOM 1388 C C . VAL A 1 169 ? 6.198 -3.823 -11.220 1.00 97.12 169 VAL A C 1
ATOM 1390 O O . VAL A 1 169 ? 5.538 -3.387 -12.165 1.00 97.12 169 VAL A O 1
ATOM 1393 N N . ALA A 1 170 ? 5.821 -3.707 -9.955 1.00 98.06 170 ALA A N 1
ATOM 1394 C CA . ALA A 1 170 ? 4.689 -2.901 -9.531 1.00 98.06 170 ALA A CA 1
ATOM 1395 C C . ALA A 1 170 ? 5.090 -2.042 -8.330 1.00 98.06 170 ALA A C 1
ATOM 1397 O O . ALA A 1 170 ? 5.522 -2.578 -7.310 1.00 98.06 170 ALA A O 1
ATOM 1398 N N . GLU A 1 171 ? 4.919 -0.731 -8.477 1.00 98.12 171 GLU A N 1
ATOM 1399 C CA . GLU A 1 171 ? 4.987 0.258 -7.397 1.00 98.12 171 GLU A CA 1
ATOM 1400 C C . GLU A 1 171 ? 3.572 0.610 -6.946 1.00 98.12 171 GLU A C 1
ATOM 1402 O O . GLU A 1 171 ? 2.637 0.568 -7.758 1.00 98.12 171 GLU A O 1
ATOM 1407 N N . VAL A 1 172 ? 3.390 0.937 -5.666 1.00 97.25 172 VAL A N 1
ATOM 1408 C CA . VAL A 1 172 ? 2.063 1.276 -5.143 1.00 97.25 172 VAL A CA 1
ATOM 1409 C C . VAL A 1 172 ? 2.025 2.680 -4.573 1.00 97.25 172 VAL A C 1
ATOM 1411 O O . VAL A 1 172 ? 2.955 3.119 -3.920 1.00 97.25 172 VAL A O 1
ATOM 1414 N N . GLU A 1 173 ? 0.915 3.385 -4.767 1.00 94.94 173 GLU A N 1
ATOM 1415 C CA . GLU A 1 173 ? 0.754 4.746 -4.259 1.00 94.94 173 GLU A CA 1
ATOM 1416 C C . GLU A 1 173 ? -0.640 4.956 -3.675 1.00 94.94 173 GLU A C 1
ATOM 1418 O O . GLU A 1 173 ? -1.659 4.732 -4.322 1.00 94.94 173 GLU A O 1
ATOM 1423 N N . VAL A 1 174 ? -0.725 5.398 -2.418 1.00 89.56 174 VAL A N 1
ATOM 1424 C CA . VAL A 1 174 ? -2.028 5.503 -1.736 1.00 89.56 174 VAL A CA 1
ATOM 1425 C C . VAL A 1 174 ? -2.894 6.601 -2.362 1.00 89.56 174 VAL A C 1
ATOM 1427 O O . VAL A 1 174 ? -4.082 6.384 -2.582 1.00 89.56 174 VAL A O 1
ATOM 1430 N N . ALA A 1 175 ? -2.344 7.785 -2.621 1.00 86.81 175 ALA A N 1
ATOM 1431 C CA . ALA A 1 175 ? -3.105 8.910 -3.165 1.00 86.81 175 ALA A CA 1
ATOM 1432 C C . ALA A 1 175 ? -2.184 10.022 -3.678 1.00 86.81 175 ALA A C 1
ATOM 1434 O O . ALA A 1 175 ? -1.045 10.152 -3.220 1.00 86.81 175 ALA A O 1
ATOM 1435 N N . GLY A 1 176 ? -2.735 10.885 -4.535 1.00 90.06 176 GLY A N 1
ATOM 1436 C CA . GLY A 1 176 ? -2.102 12.123 -4.989 1.00 90.06 176 GLY A CA 1
ATOM 1437 C C . GLY A 1 176 ? -1.269 11.982 -6.264 1.00 90.06 176 GLY A C 1
ATOM 1438 O O . GLY A 1 176 ? -0.336 11.187 -6.339 1.00 90.06 176 GLY A O 1
ATOM 1439 N N . SER A 1 177 ? -1.552 12.841 -7.246 1.00 90.06 177 SER A N 1
ATOM 1440 C CA . SER A 1 177 ? -0.904 12.834 -8.566 1.00 90.06 177 SER A CA 1
ATOM 1441 C C . SER A 1 177 ? 0.621 12.922 -8.508 1.00 90.06 177 SER A C 1
ATOM 1443 O O . SER A 1 177 ? 1.301 12.226 -9.250 1.00 90.06 177 SER A O 1
ATOM 1445 N N . GLN A 1 178 ? 1.176 13.731 -7.599 1.00 93.12 178 GLN A N 1
ATOM 1446 C CA . GLN A 1 178 ? 2.631 13.858 -7.456 1.00 93.12 178 GLN A CA 1
ATOM 1447 C C . GLN A 1 178 ? 3.280 12.568 -6.940 1.00 93.12 178 GLN A C 1
ATOM 1449 O O . GLN A 1 178 ? 4.343 12.195 -7.422 1.00 93.12 178 GLN A O 1
ATOM 1454 N N . ASN A 1 179 ? 2.624 11.853 -6.021 1.00 94.12 179 ASN A N 1
ATOM 1455 C CA . ASN A 1 179 ? 3.114 10.554 -5.559 1.00 94.12 179 ASN A CA 1
ATOM 1456 C C . ASN A 1 179 ? 3.040 9.521 -6.686 1.00 94.12 179 ASN A C 1
ATOM 1458 O O . ASN A 1 179 ? 4.003 8.809 -6.921 1.00 94.12 179 ASN A O 1
ATOM 1462 N N . ILE A 1 180 ? 1.957 9.517 -7.470 1.00 96.62 180 ILE A N 1
ATOM 1463 C CA . ILE A 1 180 ? 1.832 8.639 -8.644 1.00 96.62 180 ILE A CA 1
ATOM 1464 C C . ILE A 1 180 ? 2.952 8.911 -9.660 1.00 96.62 180 ILE A C 1
ATOM 1466 O O . ILE A 1 180 ? 3.541 7.969 -10.180 1.00 96.62 180 ILE A O 1
ATOM 1470 N N . ILE A 1 181 ? 3.305 10.176 -9.903 1.00 97.19 181 ILE A N 1
ATOM 1471 C CA . ILE A 1 181 ? 4.448 10.542 -10.756 1.00 97.19 181 ILE A CA 1
ATOM 1472 C C . ILE A 1 181 ? 5.769 10.005 -10.184 1.00 97.19 181 ILE A C 1
ATOM 1474 O O . ILE A 1 181 ? 6.580 9.451 -10.929 1.00 97.19 181 ILE A O 1
ATOM 1478 N N . VAL A 1 182 ? 5.986 10.112 -8.870 1.00 96.75 182 VAL A N 1
ATOM 1479 C CA . VAL A 1 182 ? 7.151 9.504 -8.200 1.00 96.75 182 VAL A CA 1
ATOM 1480 C C . VAL A 1 182 ? 7.166 7.984 -8.404 1.00 96.75 182 VAL A C 1
ATOM 1482 O O . VAL A 1 182 ? 8.193 7.448 -8.834 1.00 96.75 182 VAL A O 1
ATOM 1485 N N . GLY A 1 183 ? 6.023 7.320 -8.227 1.00 97.38 183 GLY A N 1
ATOM 1486 C CA . GLY A 1 183 ? 5.843 5.897 -8.502 1.00 97.38 183 GLY A CA 1
ATOM 1487 C C . GLY A 1 183 ? 6.173 5.526 -9.951 1.00 97.38 183 GLY A C 1
ATOM 1488 O O . GLY A 1 183 ? 6.829 4.515 -10.190 1.00 97.38 183 GLY A O 1
ATOM 1489 N N . ILE A 1 184 ? 5.827 6.364 -10.937 1.00 98.38 184 ILE A N 1
ATOM 1490 C CA . ILE A 1 184 ? 6.201 6.146 -12.349 1.00 98.38 184 ILE A CA 1
ATOM 1491 C C . ILE A 1 184 ? 7.725 6.158 -12.504 1.00 98.38 184 ILE A C 1
ATOM 1493 O O . ILE A 1 184 ? 8.294 5.253 -13.120 1.00 98.38 184 ILE A O 1
ATOM 1497 N N . HIS A 1 185 ? 8.413 7.141 -11.918 1.00 98.31 185 HIS A N 1
ATOM 1498 C CA . HIS A 1 185 ? 9.877 7.198 -11.952 1.00 98.31 185 HIS A CA 1
ATOM 1499 C C . HIS A 1 185 ? 10.523 5.970 -11.297 1.00 98.31 185 HIS A C 1
ATOM 1501 O O . HIS A 1 185 ? 11.502 5.428 -11.826 1.00 98.31 185 HIS A O 1
ATOM 1507 N N . GLN A 1 186 ? 9.974 5.509 -10.174 1.00 98.12 186 GLN A N 1
ATOM 1508 C CA . GLN A 1 186 ? 10.419 4.290 -9.501 1.00 98.12 186 GLN A CA 1
ATOM 1509 C C . GLN A 1 186 ? 10.182 3.052 -10.369 1.00 98.12 186 GLN A C 1
ATOM 1511 O O . GLN A 1 186 ? 11.115 2.281 -10.591 1.00 98.12 186 GLN A O 1
ATOM 1516 N N . ALA A 1 187 ? 8.999 2.908 -10.964 1.00 98.12 187 ALA A N 1
ATOM 1517 C CA . ALA A 1 187 ? 8.662 1.790 -11.838 1.00 98.12 187 ALA A CA 1
ATOM 1518 C C . ALA A 1 187 ? 9.591 1.719 -13.067 1.00 98.12 187 ALA A C 1
ATOM 1520 O O . ALA A 1 187 ? 10.069 0.640 -13.421 1.00 98.12 187 ALA A O 1
ATOM 1521 N N . ILE A 1 188 ? 9.943 2.862 -13.672 1.00 97.12 188 ILE A N 1
ATOM 1522 C CA . ILE A 1 188 ? 10.930 2.936 -14.768 1.00 97.12 188 ILE A CA 1
ATOM 1523 C C . ILE A 1 188 ? 12.298 2.423 -14.307 1.00 97.12 188 ILE A C 1
ATOM 1525 O O . ILE A 1 188 ? 12.925 1.587 -14.975 1.00 97.12 188 ILE A O 1
ATOM 1529 N N . LYS A 1 189 ? 12.770 2.917 -13.158 1.00 97.62 189 LYS A N 1
ATOM 1530 C CA . LYS A 1 189 ? 14.049 2.507 -12.570 1.00 97.62 189 LYS A CA 1
ATOM 1531 C C . LYS A 1 189 ? 14.055 1.005 -12.294 1.00 97.62 189 LYS A C 1
ATOM 1533 O O . LYS A 1 189 ? 14.982 0.312 -12.708 1.00 97.62 189 LYS A O 1
ATOM 1538 N N . TYR A 1 190 ? 13.031 0.490 -11.627 1.00 97.69 190 TYR A N 1
ATOM 1539 C CA . TYR A 1 190 ? 12.994 -0.898 -11.182 1.00 97.69 190 TYR A CA 1
ATOM 1540 C C . TYR A 1 190 ? 12.750 -1.881 -12.314 1.00 97.69 190 TYR A C 1
ATOM 1542 O O . TYR A 1 190 ? 13.348 -2.954 -12.296 1.00 97.69 190 TYR A O 1
ATOM 1550 N N . ARG A 1 191 ? 11.994 -1.510 -13.354 1.00 96.00 191 ARG A N 1
ATOM 1551 C CA . ARG A 1 191 ? 11.924 -2.312 -14.584 1.00 96.00 191 ARG A CA 1
ATOM 1552 C C . ARG A 1 191 ? 13.315 -2.501 -15.181 1.00 96.00 191 ARG A C 1
ATOM 1554 O O . ARG A 1 191 ? 13.668 -3.605 -15.582 1.00 96.00 191 ARG A O 1
ATOM 1561 N N . SER A 1 192 ? 14.121 -1.439 -15.178 1.00 95.25 192 SER A N 1
ATOM 1562 C CA . SER A 1 192 ? 15.484 -1.485 -15.709 1.00 95.25 192 SER A CA 1
ATOM 1563 C C . SER A 1 192 ? 16.410 -2.376 -14.872 1.00 95.25 192 SER A C 1
ATOM 1565 O O . SER A 1 192 ? 17.213 -3.129 -15.423 1.00 95.25 192 SER A O 1
ATOM 1567 N N . LEU A 1 193 ? 16.281 -2.338 -13.541 1.00 96.25 193 LEU A N 1
ATOM 1568 C CA . LEU A 1 193 ? 17.037 -3.227 -12.650 1.00 96.25 193 LEU A CA 1
ATOM 1569 C C . LEU A 1 193 ? 16.601 -4.693 -12.796 1.00 96.25 193 LEU A C 1
ATOM 1571 O O . LEU A 1 193 ? 17.456 -5.572 -12.898 1.00 96.25 193 LEU A O 1
ATOM 1575 N N . ALA A 1 194 ? 15.295 -4.953 -12.891 1.00 94.94 194 ALA A N 1
ATOM 1576 C CA . ALA A 1 194 ? 14.751 -6.295 -13.092 1.00 94.94 194 ALA A CA 1
ATOM 1577 C C . ALA A 1 194 ? 15.222 -6.915 -14.417 1.00 94.94 194 ALA A C 1
ATOM 1579 O O . ALA A 1 194 ? 15.584 -8.093 -14.454 1.00 94.94 194 ALA A O 1
ATOM 1580 N N . ALA A 1 195 ? 15.283 -6.116 -15.485 1.00 94.00 195 ALA A N 1
ATOM 1581 C CA . ALA A 1 195 ? 15.851 -6.526 -16.765 1.00 94.00 195 ALA A CA 1
ATOM 1582 C C . ALA A 1 195 ? 17.326 -6.921 -16.639 1.00 94.00 195 ALA A C 1
ATOM 1584 O O . ALA A 1 195 ? 17.726 -7.994 -17.094 1.00 94.00 195 ALA A O 1
ATOM 1585 N N . ALA A 1 196 ? 18.129 -6.082 -15.975 1.00 93.44 196 ALA A N 1
ATOM 1586 C CA . ALA A 1 196 ? 19.557 -6.316 -15.797 1.00 93.44 196 ALA A CA 1
ATOM 1587 C C . ALA A 1 196 ? 19.841 -7.600 -15.000 1.00 93.44 196 ALA A C 1
ATOM 1589 O O .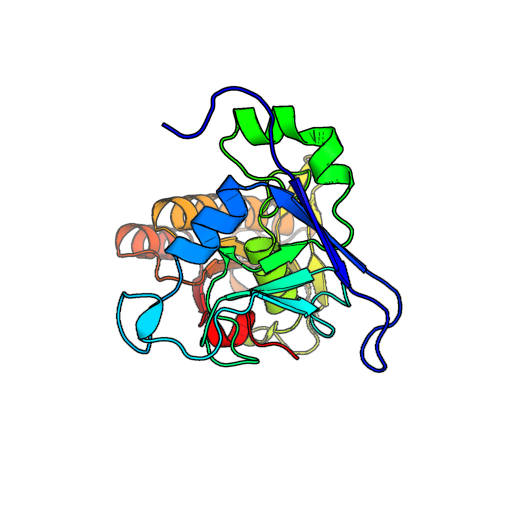 ALA A 1 196 ? 20.687 -8.401 -15.401 1.00 93.44 196 ALA A O 1
ATOM 1590 N N . GLU A 1 197 ? 19.115 -7.838 -13.905 1.00 92.94 197 GLU A N 1
ATOM 1591 C CA . GLU A 1 197 ? 19.271 -9.059 -13.105 1.00 92.94 197 GLU A CA 1
ATOM 1592 C C . GLU A 1 197 ? 18.818 -10.319 -13.853 1.00 92.94 197 GLU A C 1
ATOM 1594 O O . GLU A 1 197 ? 19.459 -11.370 -13.752 1.00 92.94 197 GLU A O 1
ATOM 1599 N N . ALA A 1 198 ? 17.749 -10.215 -14.647 1.00 90.94 198 ALA A N 1
ATOM 1600 C CA . ALA A 1 198 ? 17.226 -11.321 -15.442 1.00 90.94 198 ALA A CA 1
ATOM 1601 C C . ALA A 1 198 ? 17.945 -11.517 -16.792 1.00 90.94 198 ALA A C 1
ATOM 1603 O O . ALA A 1 198 ? 17.702 -12.526 -17.455 1.00 90.94 198 ALA A O 1
ATOM 1604 N N . ARG A 1 199 ? 18.861 -10.612 -17.169 1.00 90.69 199 ARG A N 1
ATOM 1605 C CA . ARG A 1 199 ? 19.551 -10.566 -18.474 1.00 90.69 199 ARG A CA 1
ATOM 1606 C C . ARG A 1 199 ? 18.585 -10.495 -19.663 1.00 90.69 199 ARG A C 1
ATOM 1608 O O . ARG A 1 199 ? 18.791 -11.172 -20.668 1.00 90.69 199 ARG A O 1
ATOM 1615 N N . ILE A 1 200 ? 17.541 -9.688 -19.522 1.00 89.62 200 ILE A N 1
ATOM 1616 C CA . ILE A 1 200 ? 16.540 -9.424 -20.562 1.00 89.62 200 ILE A CA 1
ATOM 1617 C C . ILE A 1 200 ? 16.924 -8.132 -21.279 1.00 89.62 200 ILE A C 1
ATOM 1619 O O 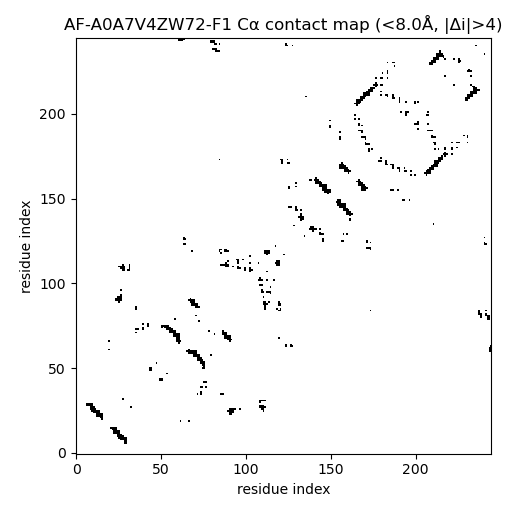. ILE A 1 200 ? 17.467 -7.215 -20.656 1.00 89.62 200 ILE A O 1
ATOM 1623 N N . ASP A 1 201 ? 16.663 -8.063 -22.582 1.00 87.00 201 ASP A N 1
ATOM 1624 C CA . ASP A 1 201 ? 16.843 -6.826 -23.335 1.00 87.00 201 ASP A CA 1
ATOM 1625 C C . ASP A 1 201 ? 15.840 -5.771 -22.844 1.00 87.00 201 ASP A C 1
ATOM 1627 O O . ASP A 1 201 ? 14.639 -6.012 -22.801 1.00 87.00 201 ASP A O 1
ATOM 1631 N N . LEU A 1 202 ? 16.335 -4.587 -22.477 1.00 83.12 202 LEU A N 1
ATOM 1632 C CA . LEU A 1 202 ? 15.509 -3.474 -22.000 1.00 83.12 202 LEU A CA 1
ATOM 1633 C C . LEU A 1 202 ? 14.493 -2.993 -23.040 1.00 83.12 202 LEU A C 1
ATOM 1635 O O . LEU A 1 202 ? 13.497 -2.372 -22.669 1.00 83.12 202 LEU A O 1
ATOM 1639 N N . PHE A 1 203 ? 14.773 -3.225 -24.321 1.00 78.81 203 PHE A N 1
ATOM 1640 C CA . PHE A 1 203 ? 13.919 -2.799 -25.424 1.00 78.81 203 PHE A CA 1
ATOM 1641 C C . PHE A 1 203 ? 12.890 -3.860 -25.827 1.00 78.81 203 PHE A C 1
ATOM 1643 O O . PHE A 1 203 ? 12.019 -3.561 -26.642 1.00 78.81 203 PHE A O 1
ATOM 1650 N N . ASP A 1 204 ? 12.959 -5.063 -25.248 1.00 75.56 204 ASP A N 1
ATOM 1651 C CA . ASP A 1 204 ? 11.944 -6.097 -25.433 1.00 75.56 204 ASP A CA 1
ATOM 1652 C C . ASP A 1 204 ? 10.823 -5.918 -24.399 1.00 75.56 204 ASP A C 1
ATOM 1654 O O . ASP A 1 204 ? 10.902 -6.359 -23.249 1.00 75.56 204 ASP A O 1
ATOM 1658 N N . SER A 1 205 ? 9.783 -5.184 -24.799 1.00 68.62 205 SER A N 1
ATOM 1659 C CA . SER A 1 205 ? 8.666 -4.827 -23.922 1.00 68.62 205 SER A CA 1
ATOM 1660 C C . SER A 1 205 ? 7.766 -6.004 -23.556 1.00 68.62 205 SER A C 1
ATOM 1662 O O . SER A 1 205 ? 7.026 -5.909 -22.576 1.00 68.62 205 SER A O 1
ATOM 1664 N N . ASP A 1 206 ? 7.804 -7.100 -24.316 1.00 80.44 206 ASP A N 1
ATOM 1665 C CA . ASP A 1 206 ? 6.900 -8.232 -24.091 1.00 80.44 206 ASP A CA 1
ATOM 1666 C C . ASP A 1 206 ? 7.306 -9.029 -22.843 1.00 80.44 206 ASP A C 1
ATOM 1668 O O . ASP A 1 206 ? 6.448 -9.579 -22.146 1.00 80.44 206 ASP A O 1
ATOM 1672 N N . ASP A 1 207 ? 8.599 -8.997 -22.503 1.00 85.44 207 ASP A N 1
ATOM 1673 C CA . ASP A 1 207 ? 9.188 -9.656 -21.337 1.00 85.44 207 ASP A CA 1
ATOM 1674 C C . ASP A 1 207 ? 9.411 -8.714 -20.137 1.00 85.44 207 ASP A C 1
ATOM 1676 O O . ASP A 1 207 ? 9.848 -9.156 -19.067 1.00 85.44 207 ASP A O 1
ATOM 1680 N N . LEU A 1 208 ? 9.096 -7.420 -20.265 1.00 91.06 208 LEU A N 1
ATOM 1681 C CA . LEU A 1 208 ? 9.327 -6.419 -19.220 1.00 91.06 208 LEU A CA 1
ATOM 1682 C C . LEU A 1 208 ? 8.164 -5.445 -19.078 1.00 91.06 208 LEU A C 1
ATOM 1684 O O . LEU A 1 208 ? 8.013 -4.496 -19.847 1.00 91.06 208 LEU A O 1
ATOM 1688 N N . LYS A 1 209 ? 7.403 -5.610 -17.996 1.00 94.00 209 LYS A N 1
ATOM 1689 C CA . LYS A 1 209 ? 6.268 -4.738 -17.676 1.00 94.00 209 LYS A CA 1
ATOM 1690 C C . LYS A 1 209 ? 6.514 -3.915 -16.421 1.00 94.00 209 LYS A C 1
ATOM 1692 O O . LYS A 1 209 ? 7.199 -4.359 -15.497 1.00 94.00 209 LYS A O 1
ATOM 1697 N N . ALA A 1 210 ? 5.934 -2.722 -16.392 1.00 96.31 210 ALA A N 1
ATOM 1698 C CA . ALA A 1 210 ? 5.972 -1.821 -15.252 1.00 96.31 210 ALA A CA 1
ATOM 1699 C C . ALA A 1 210 ? 4.572 -1.297 -14.965 1.00 96.31 210 ALA A C 1
ATOM 1701 O O . ALA A 1 210 ? 3.915 -0.780 -15.866 1.00 96.31 210 ALA A O 1
ATOM 1702 N N . TYR A 1 211 ? 4.161 -1.404 -13.708 1.00 98.00 211 TYR A N 1
ATOM 1703 C CA . TYR A 1 211 ? 2.876 -0.929 -13.226 1.00 98.00 211 TYR A CA 1
ATOM 1704 C C . TYR A 1 211 ? 3.066 0.067 -12.089 1.00 98.00 211 TYR A C 1
ATOM 1706 O O . TYR A 1 211 ? 3.955 -0.097 -11.250 1.00 98.00 211 TYR A O 1
ATOM 1714 N N . VAL A 1 212 ? 2.187 1.060 -12.036 1.00 98.38 212 VAL A N 1
ATOM 1715 C CA . VAL A 1 212 ? 1.937 1.848 -10.826 1.00 98.38 212 VAL A CA 1
ATOM 1716 C C . VAL A 1 212 ? 0.482 1.643 -10.453 1.00 98.38 212 VAL A C 1
ATOM 1718 O O . VAL A 1 212 ? -0.413 1.862 -11.272 1.00 98.38 212 VAL A O 1
ATOM 1721 N N . VAL A 1 213 ? 0.249 1.193 -9.225 1.00 97.94 213 VAL A N 1
ATOM 1722 C CA . VAL A 1 213 ? -1.092 0.898 -8.723 1.00 97.94 213 VAL A CA 1
ATOM 1723 C C . VAL A 1 213 ? -1.459 1.875 -7.620 1.00 97.94 213 VAL A C 1
ATOM 1725 O O . VAL A 1 213 ? -0.728 2.014 -6.643 1.00 97.94 213 VAL A O 1
ATOM 1728 N N . SER A 1 214 ? -2.613 2.519 -7.730 1.00 96.25 214 SER A N 1
ATOM 1729 C CA . SER A 1 214 ? -3.063 3.521 -6.765 1.00 96.25 214 SER A CA 1
ATOM 1730 C C . SER A 1 214 ? -4.545 3.412 -6.438 1.00 96.25 214 SER A C 1
ATOM 1732 O O . SER A 1 214 ? -5.294 2.719 -7.117 1.00 96.25 214 SER A O 1
ATOM 1734 N N . TYR A 1 215 ? -4.999 4.092 -5.380 1.00 93.94 215 TYR A N 1
ATOM 1735 C CA . TYR A 1 215 ? -6.440 4.205 -5.098 1.00 93.94 215 TYR A CA 1
ATOM 1736 C C . TYR A 1 215 ? -7.144 5.311 -5.898 1.00 93.94 215 TYR A C 1
ATOM 1738 O O . TYR A 1 215 ? -8.354 5.498 -5.764 1.00 93.94 215 TYR A O 1
ATOM 1746 N N . GLU A 1 216 ? -6.379 6.125 -6.620 1.00 92.25 216 GLU A N 1
ATOM 1747 C CA . GLU A 1 216 ? -6.843 7.332 -7.299 1.00 92.25 216 GLU A CA 1
ATOM 1748 C C . GLU A 1 216 ? -6.188 7.424 -8.674 1.00 92.25 216 GLU A C 1
ATOM 1750 O O . GLU A 1 216 ? -5.066 6.953 -8.867 1.00 92.25 216 GLU A O 1
ATOM 1755 N N . GLU A 1 217 ? -6.872 8.053 -9.624 1.00 91.06 217 GLU A N 1
ATOM 1756 C CA . GLU A 1 217 ? -6.304 8.324 -10.942 1.00 91.06 217 GLU A CA 1
ATOM 1757 C C . GLU A 1 217 ? -5.190 9.380 -10.855 1.00 91.06 217 GLU A C 1
ATOM 1759 O O . GLU A 1 217 ? -5.290 10.362 -10.117 1.00 91.06 217 GLU A O 1
ATOM 1764 N N . GLY A 1 218 ? -4.123 9.196 -11.638 1.00 85.06 218 GLY A N 1
ATOM 1765 C CA . GLY A 1 218 ? -2.947 10.074 -11.627 1.00 85.06 218 GLY A CA 1
ATOM 1766 C C . GLY A 1 218 ? -3.161 11.464 -12.233 1.00 85.06 218 GLY A C 1
ATOM 1767 O O . GLY A 1 218 ? -2.346 12.356 -12.001 1.00 85.06 218 GLY A O 1
ATOM 1768 N N . GLY A 1 219 ? -4.259 11.673 -12.964 1.00 92.38 219 GLY A N 1
ATOM 1769 C CA . GLY A 1 219 ? -4.489 12.871 -13.775 1.00 92.38 219 GLY A CA 1
ATOM 1770 C C . GLY A 1 219 ? -3.719 12.853 -15.102 1.00 92.38 219 GLY A C 1
ATOM 1771 O O . GLY A 1 219 ? -3.009 11.899 -15.414 1.00 92.38 219 GLY A O 1
ATOM 1772 N N . GLU A 1 220 ? -3.878 13.918 -15.891 1.00 95.31 220 GLU A N 1
ATOM 1773 C CA . GLU A 1 220 ? -3.359 14.014 -17.266 1.00 95.31 220 GLU A CA 1
ATOM 1774 C C . GLU A 1 220 ? -1.826 13.937 -17.329 1.00 95.31 220 GLU A C 1
ATOM 1776 O O . GLU A 1 220 ? -1.289 13.117 -18.064 1.00 95.31 220 GLU A O 1
ATOM 1781 N N . GLU A 1 221 ? -1.120 14.694 -16.484 1.00 95.62 221 GLU A N 1
ATOM 1782 C CA . GLU A 1 221 ? 0.352 14.708 -16.444 1.00 95.62 221 GLU A CA 1
ATOM 1783 C C . GLU A 1 221 ? 0.947 13.316 -16.161 1.00 95.62 221 GLU A C 1
ATOM 1785 O O . GLU A 1 221 ? 1.873 12.868 -16.840 1.00 95.62 221 GLU A O 1
ATOM 1790 N N . ALA A 1 222 ? 0.390 12.599 -15.180 1.00 96.25 222 ALA A N 1
ATOM 1791 C CA . ALA A 1 222 ? 0.832 11.247 -14.857 1.00 96.25 222 ALA A CA 1
ATOM 1792 C C . ALA A 1 222 ? 0.527 10.270 -16.002 1.00 96.25 222 ALA A C 1
ATOM 1794 O O . ALA A 1 222 ? 1.363 9.427 -16.319 1.00 96.25 222 ALA A O 1
ATOM 1795 N N . ALA A 1 223 ? -0.641 10.393 -16.642 1.00 96.31 223 ALA A N 1
ATOM 1796 C CA . ALA A 1 223 ? -1.021 9.552 -17.774 1.00 96.31 223 ALA A CA 1
ATOM 1797 C C . ALA A 1 223 ? -0.100 9.765 -18.987 1.00 96.31 223 ALA A C 1
ATOM 1799 O O . ALA A 1 223 ? 0.347 8.791 -19.595 1.00 96.31 223 ALA A O 1
ATOM 1800 N N . GLU A 1 224 ? 0.239 11.017 -19.307 1.00 97.00 224 GLU A N 1
ATOM 1801 C CA . GLU A 1 224 ? 1.182 11.358 -20.379 1.00 97.00 224 GLU A CA 1
ATOM 1802 C C . GLU A 1 224 ? 2.575 10.775 -20.113 1.00 97.00 224 GLU A C 1
ATOM 1804 O O . GLU A 1 224 ? 3.168 10.147 -20.997 1.00 97.00 224 GLU A O 1
ATOM 1809 N N . MET A 1 225 ? 3.087 10.929 -18.888 1.00 96.94 225 MET A N 1
ATOM 1810 C CA . MET A 1 225 ? 4.387 10.378 -18.504 1.00 96.94 225 MET A CA 1
ATOM 1811 C C . MET A 1 225 ? 4.385 8.849 -18.543 1.00 96.94 225 MET A C 1
ATOM 1813 O O . MET A 1 225 ? 5.293 8.244 -19.114 1.00 96.94 225 MET A O 1
ATOM 1817 N N . ALA A 1 226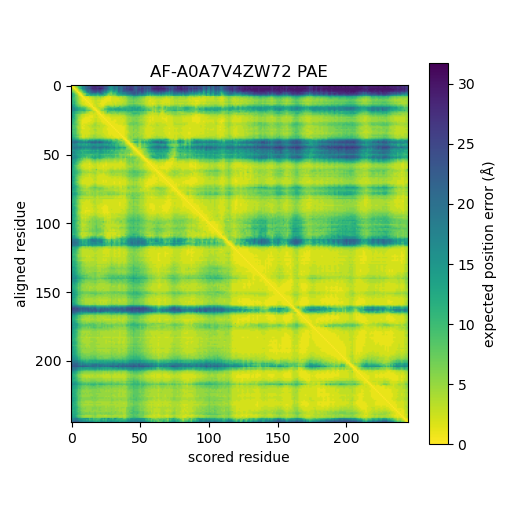 ? 3.366 8.217 -17.964 1.00 97.19 226 ALA A N 1
ATOM 1818 C CA . ALA A 1 226 ? 3.234 6.767 -17.940 1.00 97.19 226 ALA A CA 1
ATOM 1819 C C . ALA A 1 226 ? 3.223 6.194 -19.365 1.00 97.19 226 ALA A C 1
ATOM 1821 O O . ALA A 1 226 ? 3.998 5.288 -19.676 1.00 97.19 226 ALA A O 1
ATOM 1822 N N . HIS A 1 227 ? 2.447 6.805 -20.266 1.00 96.56 227 HIS A N 1
ATOM 1823 C CA . HIS A 1 227 ? 2.417 6.442 -21.680 1.00 96.56 227 HIS A CA 1
ATOM 1824 C C . HIS A 1 227 ? 3.792 6.600 -22.350 1.00 96.56 227 HIS A C 1
ATOM 1826 O O . HIS A 1 227 ? 4.255 5.684 -23.030 1.00 96.56 227 HIS A O 1
ATOM 1832 N N . ALA A 1 228 ? 4.484 7.724 -22.130 1.00 96.00 228 ALA A N 1
ATOM 1833 C CA . ALA A 1 228 ? 5.792 7.990 -22.736 1.00 96.00 228 ALA A CA 1
ATOM 1834 C C . ALA A 1 228 ? 6.871 6.958 -22.357 1.00 96.00 228 ALA A C 1
ATOM 1836 O O . ALA A 1 228 ? 7.786 6.711 -23.142 1.00 96.00 228 ALA A O 1
ATOM 1837 N N . TYR A 1 229 ? 6.760 6.344 -21.176 1.00 94.88 229 TYR A N 1
ATOM 1838 C CA . TYR A 1 229 ? 7.728 5.370 -20.666 1.00 94.88 229 TYR A CA 1
ATOM 1839 C C . TYR A 1 229 ? 7.184 3.938 -20.586 1.00 94.88 229 TYR A C 1
ATOM 1841 O O . TYR A 1 229 ? 7.821 3.081 -19.964 1.00 94.88 229 TYR A O 1
ATOM 1849 N N . ASN A 1 230 ? 6.053 3.649 -21.234 1.00 94.44 230 ASN A N 1
ATOM 1850 C CA . ASN A 1 230 ? 5.414 2.330 -21.233 1.00 94.44 230 ASN A CA 1
ATOM 1851 C C . ASN A 1 230 ? 5.182 1.784 -19.807 1.00 94.44 230 ASN A C 1
ATOM 1853 O O . ASN A 1 230 ? 5.570 0.661 -19.487 1.00 94.44 230 ASN A O 1
ATOM 1857 N N . VAL A 1 231 ? 4.658 2.624 -18.917 1.00 96.81 231 VAL A N 1
ATOM 1858 C CA . VAL A 1 231 ? 4.226 2.250 -17.565 1.00 96.81 231 VAL A CA 1
ATOM 1859 C C . VAL A 1 231 ? 2.702 2.216 -17.560 1.00 96.81 231 VAL A C 1
ATOM 1861 O O . VAL A 1 231 ? 2.056 3.162 -18.002 1.00 96.81 231 VAL A O 1
ATOM 1864 N N . GLU A 1 232 ? 2.117 1.130 -17.071 1.00 96.81 232 GLU A N 1
ATOM 1865 C CA . GLU A 1 232 ? 0.667 0.980 -16.972 1.00 96.81 232 GLU A CA 1
ATOM 1866 C C . GLU A 1 232 ? 0.176 1.505 -15.612 1.00 96.81 232 GLU A C 1
ATOM 1868 O O . GLU A 1 232 ? 0.663 1.095 -14.557 1.00 96.81 232 GLU A O 1
ATOM 1873 N N . LEU A 1 233 ? -0.792 2.426 -15.630 1.00 97.31 233 LEU A N 1
ATOM 1874 C CA . LEU A 1 233 ? -1.429 2.945 -14.418 1.00 97.31 233 LEU A CA 1
ATOM 1875 C C . LEU A 1 233 ? -2.707 2.164 -14.127 1.00 97.31 233 LEU A C 1
ATOM 1877 O O . LEU A 1 233 ? -3.572 2.046 -14.995 1.00 97.31 233 LEU A O 1
ATOM 1881 N N . ILE A 1 234 ? -2.850 1.673 -12.898 1.00 96.44 234 ILE A N 1
ATOM 1882 C CA . ILE A 1 234 ? -4.047 0.954 -12.453 1.00 96.44 234 ILE A CA 1
ATOM 1883 C C . ILE A 1 234 ? -4.603 1.634 -11.208 1.00 96.44 234 ILE A C 1
ATOM 1885 O O . ILE A 1 234 ? -3.953 1.673 -10.166 1.00 96.44 234 ILE A O 1
ATOM 1889 N N . SER A 1 235 ? -5.838 2.120 -11.308 1.00 95.19 235 SER A N 1
ATOM 1890 C CA . SER A 1 235 ? -6.610 2.541 -10.141 1.00 95.19 235 SER A CA 1
ATOM 1891 C C . SER A 1 235 ? -7.405 1.355 -9.599 1.00 95.19 235 SER A C 1
ATOM 1893 O O . SER A 1 235 ? -8.077 0.659 -10.363 1.00 95.19 235 SER A O 1
ATOM 1895 N N . VAL A 1 236 ? -7.334 1.121 -8.291 1.00 94.56 236 VAL A N 1
ATOM 1896 C CA . VAL A 1 236 ? -8.124 0.100 -7.593 1.00 94.56 236 VAL A CA 1
ATOM 1897 C C . VAL A 1 236 ? -9.059 0.738 -6.579 1.00 94.56 236 VAL A C 1
ATOM 1899 O O . VAL A 1 236 ? -8.705 1.667 -5.851 1.00 94.56 236 VAL A O 1
ATOM 1902 N N . GLU A 1 237 ? -10.267 0.196 -6.479 1.00 91.88 237 GLU A N 1
ATOM 1903 C CA . GLU A 1 237 ? -11.259 0.701 -5.542 1.00 91.88 237 GLU A CA 1
ATOM 1904 C C . GLU A 1 237 ? -10.828 0.441 -4.093 1.00 91.88 237 GLU A C 1
ATOM 1906 O O . GLU A 1 237 ? -10.570 -0.698 -3.686 1.00 91.88 237 GLU A O 1
ATOM 1911 N N . LYS A 1 238 ? -10.816 1.498 -3.265 1.00 91.00 238 LYS A N 1
ATOM 1912 C CA . LYS A 1 238 ? -10.455 1.413 -1.833 1.00 91.00 238 LYS A CA 1
ATOM 1913 C C . LYS A 1 238 ? -11.249 0.304 -1.141 1.00 91.00 238 LYS A C 1
ATOM 1915 O O . LYS A 1 238 ? -10.691 -0.469 -0.372 1.00 91.00 238 LYS A O 1
ATOM 1920 N N . SER A 1 239 ? -12.542 0.180 -1.436 1.00 86.75 239 SER A N 1
ATOM 1921 C CA . SER A 1 239 ? -13.401 -0.836 -0.821 1.00 86.75 239 SER A CA 1
ATOM 1922 C C . SER A 1 239 ? -13.029 -2.274 -1.169 1.00 86.75 239 SER A C 1
ATOM 1924 O O . SER A 1 239 ? -13.363 -3.160 -0.389 1.00 86.75 239 SER A O 1
ATOM 1926 N N . GLU A 1 240 ? -12.368 -2.527 -2.301 1.00 88.75 240 GLU A N 1
ATOM 1927 C CA . GLU A 1 240 ? -11.925 -3.874 -2.683 1.00 88.75 240 GLU A CA 1
ATOM 1928 C C . GLU A 1 240 ? -10.661 -4.267 -1.924 1.00 88.75 240 GLU A C 1
ATOM 1930 O O . GLU A 1 240 ? -10.603 -5.332 -1.312 1.00 88.75 240 GLU A O 1
ATOM 1935 N N . VAL A 1 241 ? -9.689 -3.357 -1.874 1.00 91.38 241 VAL A N 1
ATOM 1936 C CA . VAL A 1 241 ? -8.404 -3.575 -1.194 1.00 91.38 241 VAL A CA 1
ATOM 1937 C C . VAL A 1 241 ? -8.563 -3.582 0.321 1.00 91.38 241 VAL A C 1
ATOM 1939 O O . VAL A 1 241 ? -7.971 -4.392 1.041 1.00 91.38 241 VAL A O 1
ATOM 1942 N N . LEU A 1 242 ? -9.360 -2.653 0.844 1.00 88.81 242 LEU A N 1
ATOM 1943 C CA . LEU A 1 242 ? -9.556 -2.501 2.277 1.00 88.81 242 LEU A CA 1
ATOM 1944 C C . LEU A 1 242 ? -10.523 -3.542 2.839 1.00 88.81 242 LEU A C 1
ATOM 1946 O O . LEU A 1 242 ? -10.516 -3.741 4.049 1.00 88.81 242 LEU A O 1
ATOM 1950 N N . LYS A 1 243 ? -11.307 -4.239 2.005 1.00 79.94 243 LYS A N 1
ATOM 1951 C CA . LYS A 1 243 ? -12.316 -5.205 2.456 1.00 79.94 243 LYS A CA 1
ATOM 1952 C C . LYS A 1 243 ? -11.743 -6.155 3.520 1.00 79.94 243 LYS A C 1
ATOM 1954 O O . LYS A 1 243 ? -10.708 -6.785 3.276 1.00 79.94 243 LYS A O 1
ATOM 1959 N N . PRO A 1 244 ? -12.382 -6.284 4.695 1.00 67.44 244 PRO A N 1
ATOM 1960 C CA . PRO A 1 244 ? -12.028 -7.348 5.619 1.00 67.44 244 PRO A CA 1
ATOM 1961 C C . PRO A 1 244 ? -12.380 -8.696 4.981 1.00 67.44 244 PRO A C 1
ATOM 1963 O O . PRO A 1 244 ? -13.461 -8.853 4.408 1.00 67.44 244 PRO A O 1
ATOM 1966 N N . ILE A 1 245 ? -11.451 -9.649 5.069 1.00 61.09 245 ILE A N 1
ATOM 1967 C CA . ILE A 1 245 ? -11.642 -11.032 4.605 1.00 61.09 245 ILE A CA 1
ATOM 1968 C C . ILE A 1 245 ? -12.349 -11.859 5.679 1.00 61.09 245 ILE A C 1
ATOM 1970 O O . ILE A 1 245 ? -11.974 -11.753 6.876 1.00 61.09 245 ILE A O 1
#

Radius of gyration: 20.05 Å; Cα contacts (8 Å, |Δi|>4): 443; chains: 1; bounding box: 50×44×54 Å

Sequence (245 aa):
MINRGEFYYYVFAIPKGHAHRRDHYLICDYLQVRDWVLEFADPLGKDHKSHKDWRASITIDRGISKERQAYFRWGDEPAGIWKYPS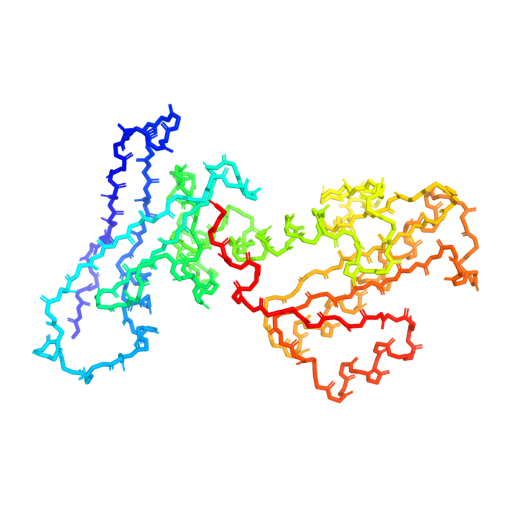RIVRIDNIDSVVKYRQLETLGLHVGTAGPTGESEAHKRLKLYIAQHPTLLALSEVAKAELEHKFITGDTVDVLFYNHGPLRTVAEVEVAGSQNIIVGIHQAIKYRSLAAAEARIDLFDSDDLKAYVVSYEEGGEEAAEMAHAYNVELISVEKSEVLKPI